Protein AF-A0A8T5LB58-F1 (afdb_monomer_lite)

Sequence (209 aa):
MKTIWKVLLPLFGGLILIGMALFIVIVFDQSWRWLWGVLILLFVAGVVVGIIKLILLKFNKRPPEQIKLDISSAKARAIYEQKMDTDNPDNFKIKNSILLRVGEKGKEKTPILHLEGKGTELNQDRDIIINLNNPKKEMTILIDASKDEVEKAIRVIAEHPPEEEQTETTIGMDMMGRPTTTTKIRRPSTSLERKMEEEKAKAEEVGGI

Foldseek 3Di:
DVVVCVVVVVVVVVVVQLVVLVVCCVPVVDPCVVVVVSVVVVVVVVVVVVVVVVVVVVPPPPDPPPPPDPCVVLVVVVQVCCCVPPVHHFRWDFPDKDWDFFAEPPDGTFIKIWTWTAGPPVRWTKIWIAGSVCRPPDIDIDTNDDPVVVLVSNQVSIPHRHDDFDWDWDWDADPVRHIDIDTDRDPDDPPVVVVVVVVVVVVCVVVVD

Radius of gyration: 31.9 Å; chains: 1; bounding box: 85×62×82 Å

pLDDT: mean 71.9, std 11.96, range [40.31, 89.44]

Structure (mmCIF, N/CA/C/O backbone):
data_AF-A0A8T5LB58-F1
#
_entry.id   AF-A0A8T5LB58-F1
#
loop_
_atom_site.group_PDB
_atom_site.id
_atom_site.type_symbol
_atom_site.label_atom_id
_atom_site.label_alt_id
_atom_site.label_comp_id
_atom_site.label_asym_id
_atom_site.label_entity_id
_atom_site.label_seq_id
_atom_site.pdbx_PDB_ins_code
_atom_site.Cartn_x
_atom_site.Cartn_y
_atom_site.Cartn_z
_atom_site.occupancy
_atom_site.B_iso_or_equiv
_atom_site.auth_seq_id
_atom_site.auth_comp_id
_atom_site.auth_asym_id
_atom_site.auth_atom_id
_atom_site.pdbx_PDB_model_num
ATOM 1 N N . MET A 1 1 ? 5.759 0.544 -32.257 1.00 49.00 1 MET A N 1
ATOM 2 C CA . MET A 1 1 ? 7.072 0.158 -32.837 1.00 49.00 1 MET A CA 1
ATOM 3 C C . MET A 1 1 ? 7.882 -0.830 -31.990 1.00 49.00 1 MET A C 1
ATOM 5 O O . MET A 1 1 ? 8.367 -1.793 -32.564 1.00 49.00 1 MET A O 1
ATOM 9 N N . LYS A 1 2 ? 8.020 -0.680 -30.658 1.00 54.62 2 LYS A N 1
ATOM 10 C CA . LYS A 1 2 ? 8.858 -1.583 -29.822 1.00 54.62 2 LYS A CA 1
ATOM 11 C C . LYS A 1 2 ? 8.454 -3.072 -29.841 1.00 54.62 2 LYS A C 1
ATOM 13 O O . LYS A 1 2 ? 9.298 -3.930 -29.617 1.00 54.62 2 LYS A O 1
ATOM 18 N N . THR A 1 3 ? 7.188 -3.392 -30.099 1.00 59.47 3 THR A N 1
ATOM 19 C CA . THR A 1 3 ? 6.674 -4.776 -30.088 1.00 59.47 3 THR A CA 1
ATOM 20 C C . THR A 1 3 ? 7.058 -5.568 -31.339 1.00 59.47 3 THR A C 1
ATOM 22 O O . THR A 1 3 ? 7.316 -6.760 -31.247 1.00 59.47 3 THR A O 1
ATOM 25 N N . ILE A 1 4 ? 7.154 -4.893 -32.488 1.00 65.69 4 ILE A N 1
ATOM 26 C CA . ILE A 1 4 ? 7.454 -5.500 -33.795 1.00 65.69 4 ILE A CA 1
ATOM 27 C C . ILE A 1 4 ? 8.904 -6.009 -33.817 1.00 65.69 4 ILE A C 1
ATOM 29 O O . ILE A 1 4 ? 9.160 -7.162 -34.153 1.00 65.69 4 ILE A O 1
ATOM 33 N N . TRP A 1 5 ? 9.842 -5.203 -33.312 1.00 64.75 5 TRP A N 1
ATOM 34 C CA . TRP A 1 5 ? 11.254 -5.580 -33.188 1.00 64.75 5 TRP A CA 1
ATOM 35 C C . TRP A 1 5 ? 11.490 -6.784 -32.268 1.00 64.75 5 TRP A C 1
ATOM 37 O O . TRP A 1 5 ? 12.379 -7.583 -32.536 1.00 64.75 5 TRP A O 1
ATOM 47 N N . LYS A 1 6 ? 10.665 -6.975 -31.227 1.00 66.06 6 LYS A N 1
ATOM 48 C CA . LYS A 1 6 ? 10.774 -8.135 -30.321 1.00 66.06 6 LYS A CA 1
ATOM 49 C C . LYS A 1 6 ? 10.421 -9.467 -30.986 1.00 66.06 6 LYS A C 1
ATOM 51 O O . LYS A 1 6 ? 10.850 -10.503 -30.493 1.00 66.06 6 LYS A O 1
ATOM 56 N N . VAL A 1 7 ? 9.633 -9.440 -32.061 1.00 65.50 7 VAL A N 1
ATOM 57 C CA . VAL A 1 7 ? 9.234 -10.639 -32.814 1.00 65.50 7 VAL A CA 1
ATOM 58 C C . VAL A 1 7 ? 10.160 -10.860 -34.012 1.00 65.50 7 VAL A C 1
ATOM 60 O O . VAL A 1 7 ? 10.538 -11.993 -34.290 1.00 65.50 7 VAL A O 1
ATOM 63 N N . LEU A 1 8 ? 10.598 -9.785 -34.671 1.00 68.12 8 LEU A N 1
ATOM 64 C CA . LEU A 1 8 ? 11.512 -9.860 -35.814 1.00 68.12 8 LEU A CA 1
ATOM 65 C C . LEU A 1 8 ? 12.932 -10.301 -35.438 1.00 68.12 8 LEU A C 1
ATOM 67 O O . LEU A 1 8 ? 13.512 -11.099 -36.166 1.00 68.12 8 LEU A O 1
ATOM 71 N N . LEU A 1 9 ? 13.483 -9.848 -34.305 1.00 73.62 9 LEU A N 1
ATOM 72 C CA . LEU A 1 9 ? 14.842 -10.227 -33.888 1.00 73.62 9 LEU A CA 1
ATOM 73 C C . LEU A 1 9 ? 15.046 -11.751 -33.736 1.00 73.62 9 LEU A C 1
ATOM 75 O O . LEU A 1 9 ? 16.004 -12.272 -34.308 1.00 73.62 9 LEU A O 1
ATOM 79 N N . PRO A 1 10 ? 14.179 -12.495 -33.014 1.00 73.94 10 PRO A N 1
ATOM 80 C CA . PRO A 1 10 ? 14.339 -13.943 -32.886 1.00 73.94 10 PRO A CA 1
ATOM 81 C C . PRO A 1 10 ? 14.055 -14.690 -34.196 1.00 73.94 10 PRO A C 1
ATOM 83 O O . PRO A 1 10 ? 14.689 -15.710 -34.449 1.00 73.94 10 PRO A O 1
ATOM 86 N N . LEU A 1 11 ? 13.158 -14.177 -35.050 1.00 71.06 11 LEU A N 1
ATOM 87 C CA . LEU A 1 11 ? 12.896 -14.754 -36.375 1.00 71.06 11 LEU A CA 1
ATOM 88 C C . LEU A 1 11 ? 14.122 -14.655 -37.291 1.00 71.06 11 LEU A C 1
ATOM 90 O O . LEU A 1 11 ? 14.520 -15.655 -37.883 1.00 71.06 11 LEU A O 1
ATOM 94 N N . PHE A 1 12 ? 14.756 -13.481 -37.360 1.00 76.19 12 PHE A N 1
ATOM 95 C CA . PHE A 1 12 ? 15.991 -13.297 -38.126 1.00 76.19 12 PHE A CA 1
ATOM 96 C C . PHE A 1 12 ? 17.150 -14.121 -37.554 1.00 76.19 12 PHE A C 1
ATOM 98 O O . PHE A 1 12 ? 17.876 -14.753 -38.317 1.00 76.19 12 PHE A O 1
ATOM 105 N N . GLY A 1 13 ? 17.289 -14.183 -36.224 1.00 77.19 13 GLY A N 1
ATOM 106 C CA . GLY A 1 13 ? 18.301 -15.023 -35.574 1.00 77.19 13 GLY A CA 1
ATOM 107 C C . GLY A 1 13 ? 18.142 -16.514 -35.897 1.00 77.19 13 GLY A C 1
ATOM 108 O O . GLY A 1 13 ? 19.126 -17.186 -36.202 1.00 77.19 13 GLY A O 1
ATOM 109 N N . GLY A 1 14 ? 16.905 -17.022 -35.902 1.00 75.38 14 GLY A N 1
ATOM 110 C CA . GLY A 1 14 ? 16.609 -18.406 -36.286 1.00 75.38 14 GLY A CA 1
ATOM 111 C C . GLY A 1 14 ? 16.936 -18.702 -37.752 1.00 75.38 14 GLY A C 1
ATOM 112 O O . GLY A 1 14 ? 17.539 -19.730 -38.052 1.00 75.38 14 GLY A O 1
ATOM 113 N N . LEU A 1 15 ? 16.608 -17.779 -38.660 1.00 77.25 15 LEU A N 1
ATOM 114 C CA . LEU A 1 15 ? 16.904 -17.897 -40.093 1.00 77.25 15 LEU A CA 1
ATOM 115 C C . LEU A 1 15 ? 18.411 -17.949 -40.381 1.00 77.25 15 LEU A C 1
ATOM 117 O O . LEU A 1 15 ? 18.852 -18.767 -41.186 1.00 77.25 15 LEU A O 1
ATOM 121 N N . ILE A 1 16 ? 19.206 -17.128 -39.687 1.00 82.06 16 ILE A N 1
ATOM 122 C CA . ILE A 1 16 ? 20.672 -17.120 -39.818 1.00 82.06 16 ILE A CA 1
ATOM 123 C C . ILE A 1 16 ? 21.268 -18.454 -39.350 1.00 82.06 16 ILE A C 1
ATOM 125 O O . ILE A 1 16 ? 22.127 -19.012 -40.031 1.00 82.06 16 ILE A O 1
ATOM 129 N N . LEU A 1 17 ? 20.788 -19.001 -38.229 1.00 77.31 17 LEU A N 1
ATOM 130 C CA . LEU A 1 17 ? 21.254 -20.294 -37.714 1.00 77.31 17 LEU A CA 1
ATOM 131 C C . LEU A 1 17 ? 20.933 -21.452 -38.666 1.00 77.31 17 LEU A C 1
ATOM 133 O O . LEU A 1 17 ? 21.785 -22.311 -38.890 1.00 77.31 17 LEU A O 1
ATOM 137 N N . ILE A 1 18 ? 19.737 -21.456 -39.263 1.00 77.75 18 ILE A N 1
ATOM 138 C CA . ILE A 1 18 ? 19.345 -22.456 -40.267 1.00 77.75 18 ILE A CA 1
ATOM 139 C C . ILE A 1 18 ? 20.231 -22.336 -41.515 1.00 77.75 18 ILE A C 1
ATOM 141 O O . ILE A 1 18 ? 20.731 -23.346 -42.010 1.00 77.75 18 ILE A O 1
ATOM 145 N N . GLY A 1 19 ? 20.479 -21.112 -41.991 1.00 79.06 19 GLY A N 1
ATOM 146 C CA . GLY A 1 19 ? 21.370 -20.862 -43.126 1.00 79.06 19 GLY A CA 1
ATOM 147 C C . GLY A 1 19 ? 22.803 -21.338 -42.871 1.00 79.06 19 GLY A C 1
ATOM 148 O O . GLY A 1 19 ? 23.404 -21.975 -43.732 1.00 79.06 19 GLY A O 1
ATOM 149 N N . MET A 1 20 ? 23.328 -21.107 -41.665 1.00 79.00 20 MET A N 1
ATOM 150 C CA . MET A 1 20 ? 24.669 -21.548 -41.276 1.00 79.00 20 MET A CA 1
ATOM 151 C C . MET A 1 20 ? 24.770 -23.079 -41.184 1.00 79.00 20 MET A C 1
ATOM 153 O O . MET A 1 20 ? 25.753 -23.658 -41.642 1.00 79.00 20 MET A O 1
ATOM 157 N N . ALA A 1 21 ? 23.738 -23.751 -40.663 1.00 71.06 21 ALA A N 1
ATOM 158 C CA . ALA A 1 21 ? 23.680 -25.213 -40.619 1.00 71.06 21 ALA A CA 1
ATOM 159 C C . ALA A 1 21 ? 23.631 -25.837 -42.026 1.00 71.06 21 ALA A C 1
ATOM 161 O O . ALA A 1 21 ? 24.338 -26.808 -42.290 1.00 71.06 21 ALA A O 1
ATOM 162 N N . LEU A 1 22 ? 22.850 -25.253 -42.943 1.00 75.12 22 LEU A N 1
ATOM 163 C CA . LEU A 1 22 ? 22.790 -25.686 -44.344 1.00 75.12 22 LEU A CA 1
ATOM 164 C C . LEU A 1 22 ? 24.128 -25.479 -45.065 1.00 75.12 22 LEU A C 1
ATOM 166 O O . LEU A 1 22 ? 24.570 -26.363 -45.794 1.00 75.12 22 LEU A O 1
ATOM 170 N N . PHE A 1 23 ? 24.802 -24.352 -44.825 1.00 78.25 23 PHE A N 1
ATOM 171 C CA . PHE A 1 23 ? 26.121 -24.074 -45.396 1.00 78.25 23 PHE A CA 1
ATOM 172 C C . PHE A 1 23 ? 27.171 -25.105 -44.961 1.00 78.25 23 PHE A C 1
ATOM 174 O O . PHE A 1 23 ? 27.909 -25.617 -45.797 1.00 78.25 23 PHE A O 1
ATOM 181 N N . ILE A 1 24 ? 27.201 -25.471 -43.674 1.00 74.06 24 ILE A N 1
ATOM 182 C CA . ILE A 1 24 ? 28.130 -26.488 -43.152 1.00 74.06 24 ILE A CA 1
ATOM 183 C C . ILE A 1 24 ? 27.879 -27.854 -43.808 1.00 74.06 24 ILE A C 1
ATOM 185 O O . ILE A 1 24 ? 28.828 -28.552 -44.151 1.00 74.06 24 ILE A O 1
ATOM 189 N N . VAL A 1 25 ? 26.616 -28.225 -44.027 1.00 71.31 25 VAL A N 1
ATOM 190 C CA . VAL A 1 25 ? 26.254 -29.503 -44.662 1.00 71.31 25 VAL A CA 1
ATOM 191 C C . VAL A 1 25 ? 26.698 -29.544 -46.127 1.00 71.31 25 VAL A C 1
ATOM 193 O O . VAL A 1 25 ? 27.213 -30.566 -46.567 1.00 71.31 25 VAL A O 1
ATOM 196 N N . ILE A 1 26 ? 26.561 -28.432 -46.857 1.00 75.50 26 ILE A N 1
ATOM 197 C CA . ILE A 1 26 ? 26.972 -28.327 -48.267 1.00 75.50 26 ILE A CA 1
ATOM 198 C C . ILE A 1 26 ? 28.502 -28.317 -48.412 1.00 75.50 26 ILE A C 1
ATOM 200 O O . ILE A 1 26 ? 29.031 -28.950 -49.319 1.00 75.50 26 ILE A O 1
ATOM 204 N N . VAL A 1 27 ? 29.220 -27.599 -47.542 1.00 76.81 27 VAL A N 1
ATOM 205 C CA . VAL A 1 27 ? 30.676 -27.396 -47.673 1.00 76.81 27 VAL A CA 1
ATOM 206 C C . VAL A 1 27 ? 31.491 -28.585 -47.165 1.00 76.81 27 VAL A C 1
ATOM 208 O O . VAL A 1 27 ? 32.542 -28.880 -47.726 1.00 76.81 27 VAL A O 1
ATOM 211 N N . PHE A 1 28 ? 31.033 -29.267 -46.113 1.00 73.81 28 PHE A N 1
ATOM 212 C CA . PHE A 1 28 ? 31.801 -30.337 -45.464 1.00 73.81 28 PHE A CA 1
ATOM 213 C C . PHE A 1 28 ? 31.346 -31.754 -45.846 1.00 73.81 28 PHE A C 1
ATOM 215 O O . PHE A 1 28 ? 31.801 -32.704 -45.212 1.00 73.81 28 PHE A O 1
ATOM 222 N N . ASP A 1 29 ? 30.447 -31.890 -46.833 1.00 68.00 29 ASP A N 1
ATOM 223 C CA . ASP A 1 29 ? 29.850 -33.161 -47.295 1.00 68.00 29 ASP A CA 1
ATOM 224 C C . ASP A 1 29 ? 29.418 -34.072 -46.127 1.00 68.00 29 ASP A C 1
ATOM 226 O O . ASP A 1 29 ? 29.590 -35.293 -46.101 1.00 68.00 29 ASP A O 1
ATOM 230 N N . GLN A 1 30 ? 28.921 -33.431 -45.068 1.00 66.19 30 GLN A N 1
ATOM 231 C CA . GLN A 1 30 ? 28.557 -34.102 -43.833 1.00 66.19 30 GLN A CA 1
ATOM 232 C C . GLN A 1 30 ? 27.205 -34.781 -44.009 1.00 66.19 30 GLN A C 1
ATOM 234 O O . GLN A 1 30 ? 26.250 -34.215 -44.543 1.00 66.19 30 GLN A O 1
ATOM 239 N N . SER A 1 31 ? 27.102 -36.006 -43.499 1.00 71.00 31 SER A N 1
ATOM 240 C CA . SER A 1 31 ? 25.874 -36.786 -43.611 1.00 71.00 31 SER A CA 1
ATOM 241 C C . SER A 1 31 ? 24.705 -36.057 -42.934 1.00 71.00 31 SER A C 1
ATOM 243 O O . SER A 1 31 ? 24.810 -35.581 -41.803 1.00 71.00 31 SER A O 1
ATOM 245 N N . TRP A 1 32 ? 23.555 -36.022 -43.620 1.00 69.00 32 TRP A N 1
ATOM 246 C CA . TRP A 1 32 ? 22.300 -35.340 -43.236 1.00 69.00 32 TRP A CA 1
ATOM 247 C C . TRP A 1 32 ? 21.834 -35.597 -41.783 1.00 69.00 32 TRP A C 1
ATOM 249 O O . TRP A 1 32 ? 21.049 -34.843 -41.211 1.00 69.00 32 TRP A O 1
ATOM 259 N N . ARG A 1 33 ? 22.361 -36.645 -41.140 1.00 72.75 33 ARG A N 1
ATOM 260 C CA . ARG A 1 33 ? 22.178 -36.977 -39.720 1.00 72.75 33 ARG A CA 1
ATOM 261 C C . ARG A 1 33 ? 22.631 -35.864 -38.763 1.00 72.75 33 ARG A C 1
ATOM 263 O O . ARG A 1 33 ? 21.979 -35.664 -37.742 1.00 72.75 33 ARG A O 1
ATOM 270 N N . TRP A 1 34 ? 23.680 -35.109 -39.092 1.00 71.06 34 TRP A N 1
ATOM 271 C CA . TRP A 1 34 ? 24.137 -33.983 -38.261 1.00 71.06 34 TRP A CA 1
ATOM 272 C C . TRP A 1 34 ? 23.161 -32.805 -38.278 1.00 71.06 34 TRP A C 1
ATOM 274 O O . TRP A 1 34 ? 22.960 -32.150 -37.256 1.00 71.06 34 TRP A O 1
ATOM 284 N N . LEU A 1 35 ? 22.487 -32.590 -39.411 1.00 71.19 35 LEU A N 1
ATOM 285 C CA . LEU A 1 35 ? 21.473 -31.551 -39.581 1.00 71.19 35 LEU A CA 1
ATOM 286 C C . LEU A 1 35 ? 20.282 -31.802 -38.641 1.00 71.19 35 LEU A C 1
ATOM 288 O O . LEU A 1 35 ? 19.839 -30.896 -37.935 1.00 71.19 35 LEU A O 1
ATOM 292 N N . TRP A 1 36 ? 19.842 -33.060 -38.535 1.00 74.56 36 TRP A N 1
ATOM 293 C CA . TRP A 1 36 ? 18.832 -33.467 -37.555 1.00 74.56 36 TRP A CA 1
ATOM 294 C C . TRP A 1 36 ? 19.283 -33.245 -36.109 1.00 74.56 36 TRP A C 1
ATOM 296 O O . TRP A 1 36 ? 18.490 -32.770 -35.300 1.00 74.56 36 TRP A O 1
ATOM 306 N N . GLY A 1 37 ? 20.550 -33.522 -35.783 1.00 77.38 37 GLY A N 1
ATOM 307 C CA . GLY A 1 37 ? 21.104 -33.259 -34.450 1.00 77.38 37 GLY A CA 1
ATOM 308 C C . GLY A 1 37 ? 21.026 -31.781 -34.052 1.00 77.38 37 GLY A C 1
ATOM 309 O O . GLY A 1 37 ? 20.571 -31.457 -32.954 1.00 77.38 37 GLY A O 1
ATOM 310 N N . VAL A 1 38 ? 21.388 -30.874 -34.967 1.00 76.75 38 VAL A N 1
ATOM 311 C CA . VAL A 1 38 ? 21.303 -29.419 -34.745 1.00 76.75 38 VAL A CA 1
ATOM 312 C C . VAL A 1 38 ? 19.849 -28.959 -34.598 1.00 76.75 38 VAL A C 1
ATOM 314 O O . VAL A 1 38 ? 19.541 -28.1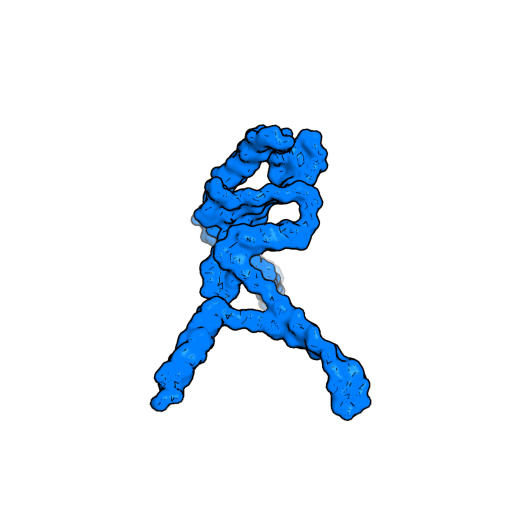76 -33.700 1.00 76.75 38 VAL A O 1
ATOM 317 N N . LEU A 1 39 ? 18.935 -29.475 -35.426 1.00 77.06 39 LEU A N 1
ATOM 318 C CA . LEU A 1 39 ? 17.509 -29.142 -35.344 1.00 77.06 39 LEU A CA 1
ATOM 319 C C . LEU A 1 39 ? 16.878 -29.593 -34.021 1.00 77.06 39 LEU A C 1
ATOM 321 O O . LEU A 1 39 ? 16.125 -28.831 -33.414 1.00 77.06 39 LEU A O 1
ATOM 325 N N . ILE A 1 40 ? 17.212 -30.796 -33.546 1.00 79.44 40 ILE A N 1
ATOM 326 C CA . ILE A 1 40 ? 16.734 -31.312 -32.256 1.00 79.44 40 ILE A CA 1
ATOM 327 C C . ILE A 1 40 ? 17.246 -30.432 -31.113 1.00 79.44 40 ILE A C 1
ATOM 329 O O . ILE A 1 40 ? 16.472 -30.058 -30.233 1.00 79.44 40 ILE A O 1
ATOM 333 N N . LEU A 1 41 ? 18.524 -30.046 -31.139 1.00 78.75 41 LEU A N 1
ATOM 334 C CA . LEU A 1 41 ? 19.119 -29.207 -30.099 1.00 78.75 41 LEU A CA 1
ATOM 335 C C . LEU A 1 41 ? 18.462 -27.817 -30.047 1.00 78.75 41 LEU A C 1
ATOM 337 O O . LEU A 1 41 ? 18.119 -27.336 -28.965 1.00 78.75 41 LEU A O 1
ATOM 341 N N . LEU A 1 42 ? 18.203 -27.204 -31.208 1.00 81.62 42 LEU A N 1
ATOM 342 C CA . LEU A 1 42 ? 17.477 -25.932 -31.302 1.00 81.62 42 LEU A CA 1
ATOM 343 C C . LEU A 1 42 ? 16.031 -26.050 -30.805 1.00 81.62 42 LEU A C 1
ATOM 345 O O . LEU A 1 42 ? 15.550 -25.161 -30.099 1.00 81.62 42 LEU A O 1
ATOM 349 N N . PHE A 1 43 ? 15.349 -27.149 -31.131 1.00 78.81 43 PHE A N 1
ATOM 350 C CA . PHE A 1 43 ? 13.990 -27.403 -30.662 1.00 78.81 43 PHE A CA 1
ATOM 351 C C . PHE A 1 43 ? 13.938 -27.527 -29.135 1.00 78.81 43 PHE A C 1
ATOM 353 O O . PHE A 1 43 ? 13.139 -26.848 -28.488 1.00 78.81 43 PHE A O 1
ATOM 360 N N . VAL A 1 44 ? 14.837 -28.320 -28.543 1.00 79.25 44 VAL A N 1
ATOM 361 C CA . VAL A 1 44 ? 14.936 -28.484 -27.084 1.00 79.25 44 VAL A CA 1
ATOM 362 C C . VAL A 1 44 ? 15.237 -27.146 -26.403 1.00 79.25 44 VAL A C 1
ATOM 364 O O . VAL A 1 44 ? 14.560 -26.788 -25.439 1.00 79.25 44 VAL A O 1
ATOM 367 N N . ALA A 1 45 ? 16.179 -26.358 -26.931 1.00 80.31 45 ALA A N 1
ATOM 368 C CA . ALA A 1 45 ? 16.490 -25.032 -26.396 1.00 80.31 45 ALA A CA 1
ATOM 369 C C . ALA A 1 45 ? 15.274 -24.084 -26.442 1.00 80.31 45 ALA A C 1
ATOM 371 O O . ALA A 1 45 ? 14.991 -23.385 -25.466 1.00 80.31 45 ALA A O 1
ATOM 372 N N . GLY A 1 46 ? 14.510 -24.097 -27.539 1.00 83.75 46 GLY A N 1
ATOM 373 C CA . GLY A 1 46 ? 13.284 -23.307 -27.679 1.00 83.75 46 GLY A CA 1
ATOM 374 C C . GLY A 1 46 ? 12.201 -23.699 -26.670 1.00 83.75 46 GLY A C 1
ATOM 375 O O . GLY A 1 46 ? 11.589 -22.826 -26.048 1.00 83.75 46 GLY A O 1
ATOM 376 N N . VAL A 1 47 ? 12.005 -25.003 -26.451 1.00 82.69 47 VAL A N 1
ATOM 377 C CA . VAL A 1 47 ? 11.051 -25.527 -25.460 1.00 82.69 47 VAL A CA 1
ATOM 378 C C . VAL A 1 47 ? 11.437 -25.092 -24.045 1.00 82.69 47 VAL A C 1
ATOM 380 O O . VAL A 1 47 ? 10.584 -24.592 -23.311 1.00 82.69 47 VAL A O 1
ATOM 383 N N . VAL A 1 48 ? 12.718 -25.193 -23.673 1.00 84.50 48 VAL A N 1
ATOM 384 C CA . VAL A 1 48 ? 13.212 -24.774 -22.348 1.00 84.50 48 VAL A CA 1
ATOM 385 C C . VAL A 1 48 ? 12.950 -23.285 -22.102 1.00 84.50 48 VAL A C 1
ATOM 387 O O . VAL A 1 48 ? 12.405 -22.917 -21.060 1.00 84.50 48 VAL A O 1
ATOM 390 N N . VAL A 1 49 ? 13.254 -22.419 -23.073 1.00 85.00 49 VAL A N 1
ATOM 391 C CA . VAL A 1 49 ? 12.981 -20.974 -22.961 1.00 85.00 49 VAL A CA 1
ATOM 392 C C . VAL A 1 49 ? 11.476 -20.694 -22.856 1.00 85.00 49 VAL A C 1
ATOM 394 O O . VAL A 1 49 ? 11.057 -19.845 -22.063 1.00 85.00 49 VAL A O 1
ATOM 397 N N . GLY A 1 50 ? 10.649 -21.422 -23.611 1.00 82.44 50 GLY A N 1
ATOM 398 C CA . GLY A 1 50 ? 9.190 -21.333 -23.534 1.00 82.44 50 GLY A CA 1
ATOM 399 C C . GLY A 1 50 ? 8.654 -21.671 -22.142 1.00 82.44 50 GLY A C 1
ATOM 400 O O . GLY A 1 50 ? 7.845 -20.917 -21.596 1.00 82.44 50 GLY A O 1
ATOM 401 N N . ILE A 1 51 ? 9.161 -22.749 -21.536 1.00 82.06 51 ILE A N 1
ATOM 402 C CA . ILE A 1 51 ? 8.802 -23.181 -20.179 1.00 82.06 51 ILE A CA 1
ATOM 403 C C . ILE A 1 51 ? 9.225 -22.132 -19.145 1.00 82.06 51 ILE A C 1
ATOM 405 O O . ILE A 1 51 ? 8.405 -21.731 -18.320 1.00 82.06 51 ILE A O 1
ATOM 409 N N . ILE A 1 52 ? 10.458 -21.619 -19.219 1.00 81.81 52 ILE A N 1
ATOM 410 C CA . ILE A 1 52 ? 10.948 -20.563 -18.315 1.00 81.81 52 ILE A CA 1
ATOM 411 C C . ILE A 1 52 ? 10.050 -19.324 -18.399 1.00 81.81 52 ILE A C 1
ATOM 413 O O . ILE A 1 52 ? 9.657 -18.763 -17.377 1.00 81.81 52 ILE A O 1
ATOM 417 N N . LYS A 1 53 ? 9.660 -18.912 -19.610 1.00 81.06 53 LYS A N 1
ATOM 418 C CA . LYS A 1 53 ? 8.763 -17.769 -19.813 1.00 81.06 53 LYS A CA 1
ATOM 419 C C . LYS A 1 53 ? 7.363 -18.022 -19.245 1.00 81.06 53 LYS A C 1
ATOM 421 O O . LYS A 1 53 ? 6.774 -17.106 -18.678 1.00 81.06 53 LYS A O 1
ATOM 426 N N . LEU A 1 54 ? 6.838 -19.240 -19.374 1.00 78.94 54 LEU A N 1
ATOM 427 C CA . LEU A 1 54 ? 5.553 -19.651 -18.795 1.00 78.94 54 LEU A CA 1
ATOM 428 C C . LEU A 1 54 ? 5.579 -19.609 -17.264 1.00 78.94 54 LEU A C 1
ATOM 430 O O . LEU A 1 54 ? 4.653 -19.082 -16.648 1.00 78.94 54 LEU A O 1
ATOM 434 N N . ILE A 1 55 ? 6.661 -20.102 -16.658 1.00 78.75 55 ILE A N 1
ATOM 435 C CA . ILE A 1 55 ? 6.889 -20.032 -15.211 1.00 78.75 55 ILE A CA 1
ATOM 436 C C . ILE A 1 55 ? 6.959 -18.566 -14.775 1.00 78.75 55 ILE A C 1
ATOM 438 O O . ILE A 1 55 ? 6.211 -18.157 -13.889 1.00 78.75 55 ILE A O 1
ATOM 442 N N . LEU A 1 56 ? 7.767 -17.744 -15.448 1.00 74.50 56 LEU A N 1
ATOM 443 C CA . LEU A 1 56 ? 7.859 -16.312 -15.158 1.00 74.50 56 LEU A CA 1
ATOM 444 C C . LEU A 1 56 ? 6.504 -15.609 -15.294 1.00 74.50 56 LEU A C 1
ATOM 446 O O . LEU A 1 56 ? 6.163 -14.807 -14.438 1.00 74.50 56 LEU A O 1
ATOM 450 N N . LEU A 1 57 ? 5.692 -15.930 -16.304 1.00 70.88 57 LEU A N 1
ATOM 451 C CA . LEU A 1 57 ? 4.343 -15.369 -16.453 1.00 70.88 57 LEU A CA 1
ATOM 452 C C . LEU A 1 57 ? 3.393 -15.796 -15.326 1.00 70.88 57 LEU A C 1
ATOM 454 O O . LEU A 1 57 ? 2.582 -14.984 -14.888 1.00 70.88 57 LEU A O 1
ATOM 458 N N . LYS A 1 58 ? 3.499 -17.038 -14.839 1.00 68.44 58 LYS A N 1
ATOM 459 C CA . LYS A 1 58 ? 2.680 -17.546 -13.728 1.00 68.44 58 LYS A CA 1
ATOM 460 C C . LYS A 1 58 ? 3.052 -16.897 -12.389 1.00 68.44 58 LYS A C 1
ATOM 462 O O . LYS A 1 58 ? 2.175 -16.687 -11.554 1.00 68.44 58 LYS A O 1
ATOM 467 N N . PHE A 1 59 ? 4.328 -16.561 -12.190 1.00 62.16 59 PHE A N 1
ATOM 468 C CA . PHE A 1 59 ? 4.817 -15.896 -10.976 1.00 62.16 59 PHE A CA 1
ATOM 469 C C . PHE A 1 59 ? 4.776 -14.367 -11.041 1.00 62.16 59 PHE A C 1
ATOM 471 O O . PHE A 1 59 ? 4.734 -13.718 -9.997 1.00 62.16 59 PHE A O 1
ATOM 478 N N . ASN A 1 60 ? 4.708 -13.780 -12.235 1.00 52.22 60 ASN A N 1
ATOM 479 C CA . ASN A 1 60 ? 4.515 -12.348 -12.416 1.00 52.22 60 ASN A CA 1
ATOM 480 C C . ASN A 1 60 ? 3.029 -12.009 -12.225 1.00 52.22 60 ASN A C 1
ATOM 482 O O . ASN A 1 60 ? 2.308 -11.682 -13.171 1.00 52.22 60 ASN A O 1
ATOM 486 N N . LYS A 1 61 ? 2.553 -12.129 -10.977 1.00 48.72 61 LYS A N 1
ATOM 487 C CA . LYS A 1 61 ? 1.300 -11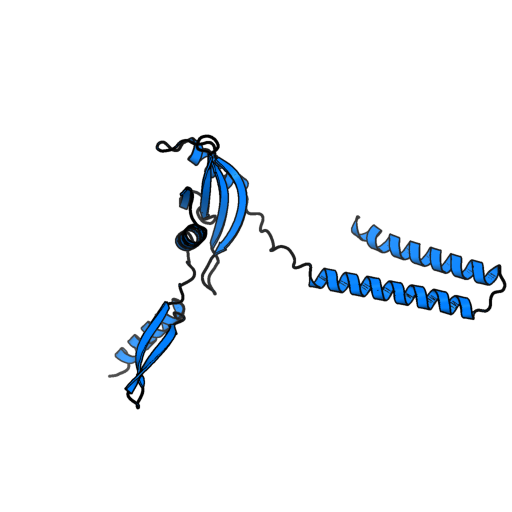.510 -10.539 1.00 48.72 61 LYS A CA 1
ATOM 488 C C . LYS A 1 61 ? 1.387 -10.052 -10.971 1.00 48.72 61 LYS A C 1
ATOM 490 O O . LYS A 1 61 ? 2.263 -9.332 -10.497 1.00 48.72 61 LYS A O 1
ATOM 495 N N . ARG A 1 62 ? 0.542 -9.642 -11.924 1.00 49.53 62 ARG A N 1
ATOM 496 C CA . ARG A 1 62 ? 0.469 -8.240 -12.347 1.00 49.53 62 ARG A CA 1
ATOM 497 C C . ARG A 1 62 ? 0.381 -7.400 -11.067 1.00 49.53 62 ARG A C 1
ATOM 499 O O . ARG A 1 62 ? -0.464 -7.735 -10.230 1.00 49.53 62 ARG A O 1
ATOM 506 N N . PRO A 1 63 ? 1.247 -6.387 -10.869 1.00 49.44 63 PRO A N 1
ATOM 507 C CA . PRO A 1 63 ? 1.069 -5.484 -9.744 1.00 49.44 63 PRO A CA 1
ATOM 508 C C . PRO A 1 63 ? -0.375 -4.971 -9.805 1.00 49.44 63 PRO A C 1
ATOM 510 O O . PRO A 1 63 ? -0.872 -4.746 -10.917 1.00 49.44 63 PRO A O 1
ATOM 513 N N . PRO A 1 64 ? -1.074 -4.886 -8.658 1.00 43.97 64 PRO A N 1
ATOM 514 C CA . PRO A 1 64 ? -2.471 -4.485 -8.632 1.00 43.97 64 PRO A CA 1
ATOM 515 C C . PRO A 1 64 ? -2.613 -3.206 -9.443 1.00 43.97 64 PRO A C 1
ATOM 517 O O . PRO A 1 64 ? -1.798 -2.292 -9.317 1.00 43.97 64 PRO A O 1
ATOM 520 N N . GLU A 1 65 ? -3.597 -3.210 -10.335 1.00 40.31 65 GLU A N 1
ATOM 521 C CA . GLU A 1 65 ? -3.886 -2.140 -11.275 1.00 40.31 65 GLU A CA 1
ATOM 522 C C . GLU A 1 65 ? -3.952 -0.817 -10.501 1.00 40.31 65 GLU A C 1
ATOM 524 O O . GLU A 1 65 ? -4.905 -0.542 -9.766 1.00 40.31 65 GLU A O 1
ATOM 529 N N . GLN A 1 66 ? -2.871 -0.037 -10.579 1.00 40.78 66 GLN A N 1
ATOM 530 C CA . GLN A 1 66 ? -2.800 1.269 -9.947 1.00 40.78 66 GLN A CA 1
ATOM 531 C C . GLN A 1 66 ? -3.726 2.171 -10.751 1.00 40.78 66 GLN A C 1
ATOM 533 O O . GLN A 1 66 ? -3.328 2.749 -11.763 1.00 40.78 66 GLN A O 1
ATOM 538 N N . ILE A 1 67 ? -4.988 2.265 -10.327 1.00 44.44 67 ILE A N 1
ATOM 539 C CA . ILE A 1 67 ? -5.837 3.390 -10.707 1.00 44.44 67 ILE A CA 1
ATOM 540 C C . ILE A 1 67 ? -5.017 4.628 -10.353 1.00 44.44 67 ILE A C 1
ATOM 542 O O . ILE A 1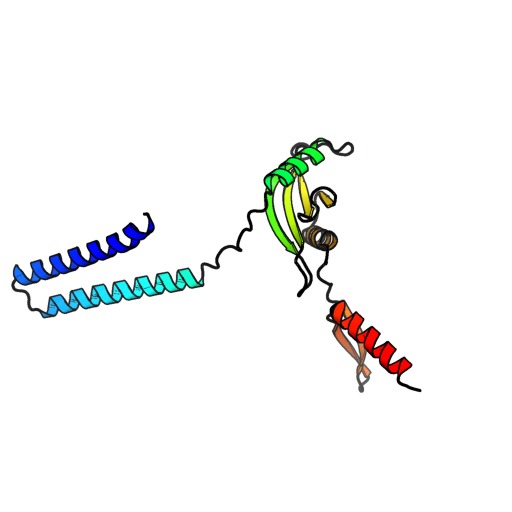 67 ? -4.630 4.799 -9.196 1.00 44.44 67 ILE A O 1
ATOM 546 N N . LYS A 1 68 ? -4.687 5.437 -11.363 1.00 44.88 68 LYS A N 1
ATOM 547 C CA . LYS A 1 68 ? -3.980 6.710 -11.204 1.00 44.88 68 LYS A CA 1
ATOM 548 C C . LYS A 1 68 ? -4.904 7.694 -10.487 1.00 44.88 68 LYS A C 1
ATOM 550 O O . LYS A 1 68 ? -5.458 8.594 -11.104 1.00 44.88 68 LYS A O 1
ATOM 555 N N . LEU A 1 69 ? -5.116 7.481 -9.195 1.00 54.88 69 LEU A N 1
ATOM 556 C CA . LEU A 1 69 ? -5.610 8.513 -8.303 1.00 54.88 69 LEU A CA 1
ATOM 557 C C . LEU A 1 69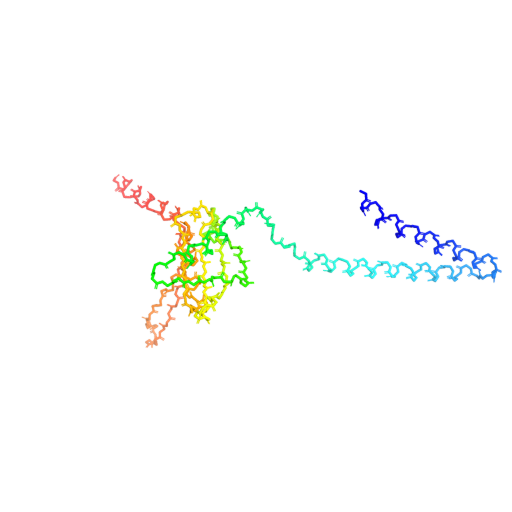 ? -4.488 9.544 -8.175 1.00 54.88 69 LEU A C 1
ATOM 559 O O . LEU A 1 69 ? -3.321 9.178 -8.005 1.00 54.88 69 LEU A O 1
ATOM 563 N N . ASP A 1 70 ? -4.819 10.824 -8.316 1.00 61.16 70 ASP A N 1
ATOM 564 C CA . ASP A 1 70 ? -3.847 11.905 -8.176 1.00 61.16 70 ASP A CA 1
ATOM 565 C C . ASP A 1 70 ? -3.491 12.110 -6.695 1.00 61.16 70 ASP A C 1
ATOM 567 O O . ASP A 1 70 ? -4.038 12.952 -5.985 1.00 61.16 70 ASP A O 1
ATOM 571 N N . ILE A 1 71 ? -2.567 11.277 -6.220 1.00 65.25 71 ILE A N 1
ATOM 572 C CA . ILE A 1 71 ? -2.090 11.244 -4.833 1.00 65.25 71 ILE A CA 1
ATOM 573 C C . ILE A 1 71 ? -1.180 12.452 -4.519 1.00 65.25 71 ILE A C 1
ATOM 575 O O . ILE A 1 71 ? -0.877 12.721 -3.355 1.00 65.25 71 ILE A O 1
ATOM 579 N N . SER A 1 72 ? -0.722 13.193 -5.536 1.00 71.06 72 SER A N 1
ATOM 580 C CA . SER A 1 72 ? 0.241 14.289 -5.363 1.00 71.06 72 SER A CA 1
ATOM 581 C C . SER A 1 72 ? -0.317 15.413 -4.482 1.00 71.06 72 SER A C 1
ATOM 583 O O . SER A 1 72 ? 0.367 15.885 -3.571 1.00 71.06 72 SER A O 1
ATOM 585 N N . SER A 1 73 ? -1.593 15.752 -4.680 1.00 73.81 73 SER A N 1
ATOM 586 C CA . SER A 1 73 ? -2.318 16.753 -3.897 1.00 73.81 73 SER A CA 1
ATOM 587 C C . SER A 1 73 ? -2.483 16.343 -2.427 1.00 73.81 73 SER A C 1
ATOM 589 O O . SER A 1 73 ? -2.230 17.146 -1.528 1.00 73.81 73 SER A O 1
ATOM 591 N N . ALA A 1 74 ? -2.825 15.075 -2.169 1.00 75.62 74 ALA A N 1
ATOM 592 C CA . ALA A 1 74 ? -2.987 14.534 -0.819 1.00 75.62 74 ALA A CA 1
ATOM 593 C C . ALA A 1 74 ? -1.656 14.500 -0.046 1.00 75.62 74 ALA A C 1
ATOM 595 O O . ALA A 1 74 ? -1.611 14.880 1.122 1.00 75.62 74 ALA A O 1
ATOM 596 N N . LYS A 1 75 ? -0.555 14.121 -0.711 1.00 76.50 75 LYS A N 1
ATOM 597 C CA . LYS A 1 75 ? 0.796 14.130 -0.121 1.00 76.50 75 LYS A CA 1
ATOM 598 C C . LYS A 1 75 ? 1.259 15.538 0.246 1.00 76.50 75 LYS A C 1
ATOM 600 O O . LYS A 1 75 ? 1.753 15.746 1.349 1.00 76.50 75 LYS A O 1
ATOM 605 N N . ALA A 1 76 ? 1.100 16.497 -0.668 1.00 74.81 76 ALA A N 1
ATOM 606 C CA . ALA A 1 76 ? 1.497 17.883 -0.426 1.00 74.81 76 ALA A CA 1
ATOM 607 C C . ALA A 1 76 ? 0.723 18.491 0.751 1.00 74.81 76 ALA A C 1
ATOM 609 O O . ALA A 1 76 ? 1.305 19.189 1.581 1.00 74.81 76 ALA A O 1
ATOM 610 N N . ARG A 1 77 ? -0.570 18.172 0.860 1.00 78.00 77 ARG A N 1
ATOM 611 C CA . ARG A 1 77 ? -1.394 18.613 1.981 1.00 78.00 77 ARG A CA 1
ATOM 612 C C . ARG A 1 77 ? -0.981 17.989 3.310 1.00 78.00 77 ARG A C 1
ATOM 614 O O . ARG A 1 77 ? -0.856 18.729 4.272 1.00 78.00 77 ARG A O 1
ATOM 621 N N . ALA A 1 78 ? -0.721 16.684 3.355 1.00 77.12 78 ALA A N 1
ATOM 622 C CA . ALA A 1 78 ? -0.263 16.024 4.579 1.00 77.12 78 ALA A CA 1
ATOM 623 C C . ALA A 1 78 ? 1.019 16.673 5.132 1.00 77.12 78 ALA A C 1
ATOM 625 O O . ALA A 1 78 ? 1.130 16.927 6.326 1.00 77.12 78 ALA A O 1
ATOM 626 N N . ILE A 1 79 ? 1.964 17.012 4.248 1.00 78.19 79 ILE A N 1
ATOM 627 C CA . ILE A 1 79 ? 3.192 17.732 4.620 1.00 78.19 79 ILE A CA 1
ATOM 628 C C . ILE A 1 79 ? 2.870 19.149 5.118 1.00 78.19 79 ILE A C 1
ATOM 630 O O . ILE A 1 79 ? 3.445 19.600 6.105 1.00 78.19 79 ILE A O 1
ATOM 634 N N . TYR A 1 80 ? 1.964 19.858 4.440 1.00 78.38 80 TYR A N 1
ATOM 635 C CA . TYR A 1 80 ? 1.571 21.215 4.819 1.00 78.38 80 TYR A CA 1
ATOM 636 C C . TYR A 1 80 ? 0.864 21.264 6.179 1.00 78.38 80 TYR A C 1
ATOM 638 O O . TYR A 1 80 ? 1.205 22.109 6.999 1.00 78.38 80 TYR A O 1
ATOM 646 N N . GLU A 1 81 ? -0.075 20.353 6.442 1.00 78.31 81 GLU A N 1
ATOM 647 C CA . GLU A 1 81 ? -0.806 20.292 7.714 1.00 78.31 81 GLU A CA 1
ATOM 648 C C . GLU A 1 81 ? 0.106 19.901 8.877 1.00 78.31 81 GLU A C 1
ATOM 650 O O . GLU A 1 81 ? -0.010 20.496 9.938 1.00 78.31 81 GLU A O 1
ATOM 655 N N . GLN A 1 82 ? 1.080 19.007 8.671 1.00 77.88 82 GLN A N 1
ATOM 656 C CA . GLN A 1 82 ? 2.099 18.710 9.689 1.00 77.88 82 GLN A CA 1
ATOM 657 C C . GLN A 1 82 ? 2.996 19.908 10.008 1.00 77.88 82 GLN A C 1
ATOM 659 O O . GLN A 1 82 ? 3.376 20.122 11.154 1.00 77.88 82 GLN A O 1
ATOM 664 N N . LYS A 1 83 ? 3.319 20.715 8.995 1.00 74.69 83 LYS A N 1
ATOM 665 C CA . LYS A 1 83 ? 4.135 21.916 9.177 1.00 74.69 83 LYS A CA 1
ATOM 666 C C . LYS A 1 83 ? 3.374 23.058 9.861 1.00 74.69 83 LYS A C 1
ATOM 668 O O . LYS A 1 83 ? 3.994 23.900 10.500 1.00 74.69 83 LYS A O 1
ATOM 673 N N . MET A 1 84 ? 2.059 23.115 9.668 1.00 74.81 84 MET A N 1
ATOM 674 C CA . MET A 1 84 ? 1.173 24.152 10.210 1.00 74.81 84 MET A CA 1
ATOM 675 C C . MET A 1 84 ? 0.472 23.726 11.507 1.00 74.81 84 MET A C 1
ATOM 677 O O . MET A 1 84 ? -0.343 24.487 12.028 1.00 74.81 84 MET A O 1
ATOM 681 N N . ASP A 1 85 ? 0.762 22.526 12.017 1.00 73.19 85 ASP A N 1
ATOM 682 C CA . ASP A 1 85 ? 0.238 22.045 13.289 1.00 73.19 85 ASP A CA 1
ATOM 683 C C . ASP A 1 85 ? 0.688 22.988 14.414 1.00 73.19 85 ASP A C 1
ATOM 685 O O . ASP A 1 85 ? 1.874 23.282 14.565 1.00 73.19 85 ASP A O 1
ATOM 689 N N . THR A 1 86 ? -0.280 23.522 15.159 1.00 68.69 86 THR A N 1
ATOM 690 C CA . THR A 1 86 ? -0.020 24.510 16.216 1.00 68.69 86 THR A CA 1
ATOM 691 C C . THR A 1 86 ? 0.541 23.841 17.470 1.00 68.69 86 THR A C 1
ATOM 693 O O . THR A 1 86 ? 1.278 24.482 18.218 1.00 68.69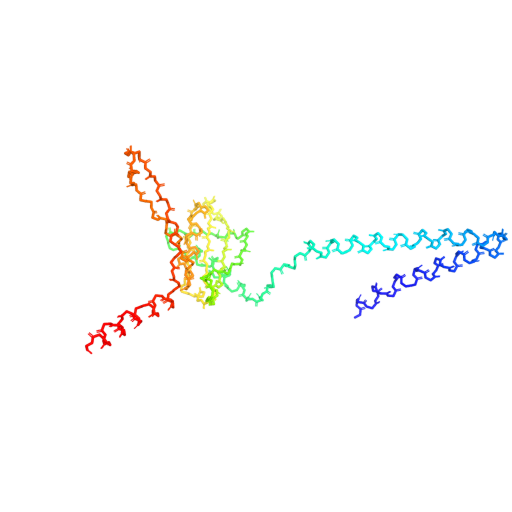 86 THR A O 1
ATOM 696 N N . ASP A 1 87 ? 0.242 22.554 17.669 1.00 69.19 87 ASP A N 1
ATOM 697 C CA . ASP A 1 87 ? 0.634 21.804 18.861 1.00 69.19 87 ASP A CA 1
ATOM 698 C C . ASP A 1 87 ? 1.990 21.107 18.677 1.00 69.19 87 ASP A C 1
ATOM 700 O O . ASP A 1 87 ? 2.757 20.969 19.633 1.00 69.19 87 ASP A O 1
ATOM 704 N N . ASN A 1 88 ? 2.315 20.675 17.452 1.00 66.50 88 ASN A N 1
ATOM 705 C CA . ASN A 1 88 ? 3.573 19.988 17.150 1.00 66.50 88 ASN A CA 1
ATOM 706 C C . ASN A 1 88 ? 4.034 20.207 15.691 1.00 66.50 88 ASN A C 1
ATOM 708 O O . ASN A 1 88 ? 3.953 19.276 14.874 1.00 66.50 88 ASN A O 1
ATOM 712 N N . PRO A 1 89 ? 4.518 21.420 15.351 1.00 69.31 89 PRO A N 1
ATOM 713 C CA . PRO A 1 89 ? 5.011 21.717 14.013 1.00 69.31 89 PRO A CA 1
ATOM 714 C C . PRO A 1 89 ? 6.285 20.912 13.744 1.00 69.31 89 PRO A C 1
ATOM 716 O O . PRO A 1 89 ? 7.299 21.095 14.409 1.00 69.31 89 PRO A O 1
ATOM 719 N N . ASP A 1 90 ? 6.249 20.026 12.753 1.00 72.50 90 ASP A N 1
ATOM 720 C CA . ASP A 1 90 ? 7.431 19.279 12.314 1.00 72.50 90 ASP A CA 1
ATOM 721 C C . ASP A 1 90 ? 7.411 19.146 10.787 1.00 72.50 90 ASP A C 1
ATOM 723 O O . ASP A 1 90 ? 6.355 18.994 10.161 1.00 72.50 90 ASP A O 1
ATOM 727 N N . ASN A 1 91 ? 8.586 19.178 10.150 1.00 77.75 91 ASN A N 1
ATOM 728 C CA . ASN A 1 91 ? 8.651 18.816 8.741 1.00 77.75 91 ASN A CA 1
ATOM 729 C C . ASN A 1 91 ? 8.538 17.294 8.621 1.00 77.75 91 ASN A C 1
ATOM 731 O O . ASN A 1 91 ? 9.404 16.530 9.046 1.00 77.75 91 ASN A O 1
ATOM 735 N N . PHE A 1 92 ? 7.459 16.846 7.991 1.00 82.56 92 PHE A N 1
ATOM 736 C CA . PHE A 1 92 ? 7.226 15.435 7.740 1.00 82.56 92 PHE A CA 1
ATOM 737 C C . PHE A 1 92 ? 7.945 14.978 6.466 1.00 82.56 92 PHE A C 1
ATOM 739 O O . PHE A 1 92 ? 7.630 15.415 5.354 1.00 82.56 92 PHE A O 1
ATOM 746 N N . LYS A 1 93 ? 8.906 14.059 6.611 1.00 84.50 93 LYS A N 1
ATOM 747 C CA . LYS A 1 93 ? 9.578 13.410 5.481 1.00 84.50 93 LYS A CA 1
ATOM 748 C C . LYS A 1 93 ? 8.948 12.049 5.205 1.00 84.50 93 LYS A C 1
ATOM 750 O O . LYS A 1 93 ? 9.153 11.096 5.955 1.00 84.50 93 LYS A O 1
ATOM 755 N N . ILE A 1 94 ? 8.239 11.949 4.083 1.00 84.94 94 ILE A N 1
ATOM 756 C CA . ILE A 1 94 ? 7.644 10.694 3.609 1.00 84.94 94 ILE A CA 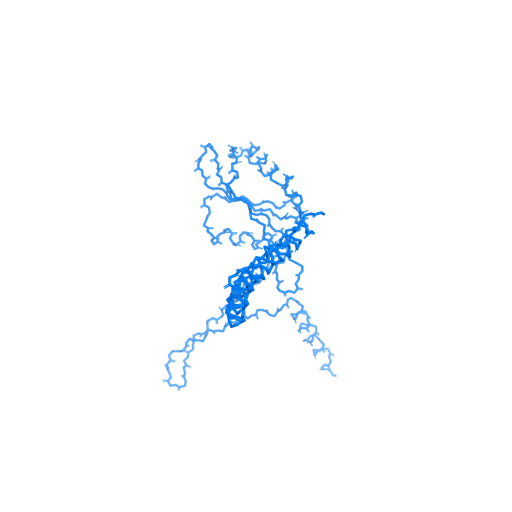1
ATOM 757 C C . ILE A 1 94 ? 8.764 9.710 3.235 1.00 84.94 94 ILE A C 1
ATOM 759 O O . ILE A 1 94 ? 9.603 10.015 2.384 1.00 84.94 94 ILE A O 1
ATOM 763 N N . LYS A 1 95 ? 8.762 8.525 3.850 1.00 85.88 95 LYS A N 1
ATOM 764 C CA . LYS A 1 95 ? 9.641 7.397 3.499 1.00 85.88 95 LYS A CA 1
ATOM 765 C C . LYS A 1 95 ? 8.952 6.466 2.506 1.00 85.88 95 LYS A C 1
ATOM 767 O O . LYS A 1 95 ? 9.572 6.037 1.536 1.00 85.88 95 LYS A O 1
ATOM 772 N N . ASN A 1 96 ? 7.677 6.174 2.743 1.00 84.75 96 ASN A N 1
ATOM 773 C CA . ASN A 1 96 ? 6.904 5.222 1.962 1.00 84.75 96 ASN A CA 1
ATOM 774 C C . ASN A 1 96 ? 5.458 5.707 1.792 1.00 84.75 96 ASN A C 1
ATOM 776 O O . ASN A 1 96 ? 4.941 6.487 2.589 1.00 84.75 96 ASN A O 1
ATOM 780 N N . SER A 1 97 ? 4.803 5.264 0.722 1.00 85.06 97 SER A N 1
ATOM 781 C CA . SER A 1 97 ? 3.391 5.558 0.486 1.00 85.06 97 SER A CA 1
ATOM 782 C C . SER A 1 97 ? 2.676 4.313 0.001 1.00 85.06 97 SER A C 1
ATOM 784 O O . SER A 1 97 ? 2.989 3.805 -1.079 1.00 85.06 97 SER A O 1
ATOM 786 N N . ILE A 1 98 ? 1.699 3.864 0.775 1.00 85.31 98 ILE A N 1
ATOM 787 C CA . ILE A 1 98 ? 0.949 2.638 0.553 1.00 85.31 98 ILE A CA 1
ATOM 788 C C . ILE A 1 98 ? -0.492 3.023 0.221 1.00 85.31 98 ILE A C 1
ATOM 790 O O . ILE A 1 98 ? -1.138 3.771 0.948 1.00 85.31 98 ILE A O 1
ATOM 794 N N . LEU A 1 99 ? -0.994 2.524 -0.908 1.00 84.19 99 LEU A N 1
ATOM 795 C CA . LEU A 1 99 ? -2.390 2.685 -1.297 1.00 84.19 99 LEU A CA 1
ATOM 796 C C . LEU A 1 99 ? -3.140 1.391 -0.983 1.00 84.19 99 LEU A C 1
ATOM 798 O O . LEU A 1 99 ? -2.871 0.349 -1.584 1.00 84.19 99 LEU A O 1
ATOM 802 N N . LEU A 1 100 ? -4.087 1.472 -0.059 1.00 85.19 100 LEU A N 1
ATOM 803 C CA . LEU A 1 100 ? -4.903 0.361 0.406 1.00 85.19 100 LEU A CA 1
ATOM 804 C C . LEU A 1 100 ? -6.345 0.525 -0.078 1.00 85.19 100 LEU A C 1
ATOM 806 O O . LEU A 1 100 ? -6.820 1.628 -0.339 1.00 85.19 100 LEU A O 1
ATOM 810 N N . ARG A 1 101 ? -7.052 -0.597 -0.209 1.00 83.00 101 ARG A N 1
ATOM 811 C CA . ARG A 1 101 ? -8.501 -0.622 -0.431 1.00 83.00 101 ARG A CA 1
ATOM 812 C C . ARG A 1 101 ? -9.137 -1.447 0.665 1.00 83.00 101 ARG A C 1
ATOM 814 O O . ARG A 1 101 ? -8.999 -2.673 0.661 1.00 83.00 101 ARG A O 1
ATOM 821 N N . VAL A 1 102 ? -9.811 -0.770 1.579 1.00 82.06 102 VAL A N 1
ATOM 822 C CA . VAL A 1 102 ? -10.349 -1.353 2.805 1.00 82.06 102 VAL A CA 1
ATOM 823 C C . VAL A 1 102 ? -11.860 -1.245 2.755 1.00 82.06 102 VAL A C 1
ATOM 825 O O . VAL A 1 102 ? -12.406 -0.220 2.367 1.00 82.06 102 VAL A O 1
ATOM 828 N N . GLY A 1 103 ? -12.537 -2.346 3.041 1.00 76.06 103 GLY A N 1
ATOM 829 C CA . GLY A 1 103 ? -13.978 -2.422 2.890 1.00 76.06 103 GLY A CA 1
ATOM 830 C C . GLY A 1 103 ? -14.505 -3.814 3.194 1.00 76.06 103 GLY A C 1
ATOM 831 O O . GLY A 1 103 ? -13.806 -4.808 2.966 1.00 76.06 103 GLY A O 1
ATOM 832 N N . GLU A 1 104 ? -15.744 -3.875 3.665 1.00 74.31 104 GLU A N 1
ATOM 833 C CA . GLU A 1 104 ? -16.509 -5.112 3.819 1.00 74.31 104 GLU A CA 1
ATOM 834 C C . GLU A 1 104 ? -16.613 -5.887 2.488 1.00 74.31 104 GLU A C 1
ATOM 836 O O . GLU A 1 104 ? -16.660 -5.322 1.387 1.00 74.31 104 GLU A O 1
ATOM 841 N N . LYS A 1 105 ? -16.651 -7.220 2.566 1.00 66.38 105 LYS A N 1
ATOM 842 C CA . LYS A 1 105 ? -16.770 -8.081 1.387 1.00 66.38 105 LYS A CA 1
ATOM 843 C C . LYS A 1 105 ? -18.168 -7.931 0.773 1.00 66.38 105 LYS A C 1
ATOM 845 O O . LYS A 1 105 ? -19.140 -8.400 1.343 1.00 66.38 105 LYS A O 1
ATOM 850 N N . GLY A 1 106 ? -18.249 -7.335 -0.417 1.00 64.88 106 GLY A N 1
ATOM 851 C CA . GLY A 1 106 ? -19.511 -7.129 -1.146 1.00 64.88 106 GLY A CA 1
ATOM 852 C C . GLY A 1 106 ? -19.949 -5.666 -1.259 1.00 64.88 106 GLY A C 1
ATOM 853 O O . GLY A 1 106 ? -20.885 -5.386 -2.001 1.00 64.88 106 GLY A O 1
ATOM 854 N N . LYS A 1 107 ? -19.249 -4.737 -0.595 1.00 70.81 107 LYS A N 1
ATOM 855 C CA . LYS A 1 107 ? -19.431 -3.286 -0.753 1.00 70.81 107 LYS A CA 1
ATOM 856 C C . LYS A 1 107 ? -18.277 -2.658 -1.532 1.00 70.81 107 LYS A C 1
ATOM 858 O O . LYS A 1 107 ? -17.231 -3.282 -1.747 1.00 70.81 107 LYS A O 1
ATOM 863 N N . GLU A 1 108 ? -18.477 -1.419 -1.973 1.00 73.12 108 GLU A N 1
ATOM 864 C CA . GLU A 1 108 ? -17.406 -0.620 -2.561 1.00 73.12 108 GLU A CA 1
ATOM 865 C C . GLU A 1 108 ? -16.311 -0.384 -1.511 1.00 73.12 108 GLU A C 1
ATOM 867 O O . GLU A 1 108 ? -16.587 -0.016 -0.371 1.00 73.12 108 GLU A O 1
ATOM 872 N N . LYS A 1 109 ? -15.059 -0.684 -1.875 1.00 80.50 109 LYS A N 1
ATOM 873 C CA . LYS A 1 109 ? -13.925 -0.563 -0.955 1.00 80.50 109 LYS A CA 1
ATOM 874 C C . LYS A 1 109 ? -13.441 0.876 -0.921 1.00 80.50 109 LYS A C 1
ATOM 876 O O . LYS A 1 109 ? -13.094 1.419 -1.969 1.00 80.50 109 LYS A O 1
ATOM 881 N N . THR A 1 110 ? -13.296 1.427 0.275 1.00 83.44 110 THR A N 1
ATOM 882 C CA . THR A 1 110 ? -12.740 2.758 0.491 1.00 83.44 110 THR A CA 1
ATOM 883 C C . THR A 1 110 ? -11.241 2.763 0.149 1.00 83.44 110 THR A C 1
ATOM 885 O O . THR A 1 110 ? -10.480 1.935 0.668 1.00 83.44 110 THR A O 1
ATOM 888 N N . PRO A 1 111 ? -10.783 3.652 -0.748 1.00 84.50 111 PRO A N 1
ATOM 889 C CA . PRO A 1 111 ? -9.370 3.852 -1.022 1.00 84.50 111 PRO A CA 1
ATOM 890 C C . PRO A 1 111 ? -8.729 4.658 0.114 1.00 84.50 111 PRO A C 1
ATOM 892 O O . PRO A 1 111 ? -9.110 5.795 0.377 1.00 84.50 111 PRO A O 1
ATOM 895 N N . ILE A 1 112 ? -7.727 4.080 0.769 1.00 85.69 112 ILE A N 1
ATOM 896 C CA . ILE A 1 112 ? -7.011 4.695 1.890 1.00 85.69 112 ILE A CA 1
ATOM 897 C C . ILE A 1 112 ? -5.545 4.859 1.506 1.00 85.69 112 ILE A C 1
ATOM 899 O O . ILE A 1 112 ? -4.900 3.919 1.039 1.00 85.69 112 ILE A O 1
ATOM 903 N N . LEU A 1 113 ? -5.016 6.062 1.697 1.00 87.62 113 LEU A N 1
ATOM 904 C CA . LEU A 1 113 ? -3.602 6.360 1.540 1.00 87.62 113 LEU A CA 1
ATOM 905 C C . LEU A 1 113 ? -2.936 6.354 2.911 1.00 87.62 113 LEU A C 1
ATOM 907 O O . LEU A 1 113 ? -3.282 7.153 3.774 1.00 87.62 113 LEU A O 1
ATOM 911 N N . HIS A 1 114 ? -1.949 5.487 3.077 1.00 89.44 114 HIS A N 1
ATOM 912 C CA . HIS A 1 114 ? -1.097 5.427 4.255 1.00 89.44 114 HIS A CA 1
ATOM 913 C C . HIS A 1 114 ? 0.294 5.950 3.886 1.00 89.44 114 HIS A C 1
ATOM 915 O O . HIS A 1 114 ? 0.939 5.463 2.953 1.00 89.44 114 HIS A O 1
ATOM 921 N N . LEU A 1 115 ? 0.723 7.011 4.561 1.00 88.81 115 LEU A N 1
ATOM 922 C CA . LEU A 1 115 ? 2.029 7.635 4.401 1.00 88.81 115 LEU A CA 1
ATOM 923 C C . LEU A 1 115 ? 2.863 7.323 5.638 1.00 88.81 115 LEU A C 1
ATOM 925 O O . LEU A 1 115 ? 2.600 7.859 6.711 1.00 88.81 115 LEU A O 1
ATOM 929 N N . GLU A 1 116 ? 3.886 6.498 5.457 1.00 89.06 116 GLU A N 1
ATOM 930 C CA . GLU A 1 116 ? 4.874 6.218 6.495 1.00 89.06 116 GLU A CA 1
ATOM 931 C C . GLU A 1 116 ? 6.005 7.232 6.340 1.00 89.06 116 GLU A C 1
ATOM 933 O O . GLU A 1 116 ? 6.581 7.403 5.252 1.00 89.06 116 GLU A O 1
ATOM 938 N N . GLY A 1 117 ? 6.361 7.915 7.416 1.00 88.25 117 GLY A N 1
ATOM 939 C CA . GLY A 1 117 ? 7.424 8.901 7.370 1.00 88.25 117 GLY A CA 1
ATOM 940 C C . GLY A 1 117 ? 8.069 9.143 8.714 1.00 88.25 117 GLY A C 1
ATOM 941 O O . GLY A 1 117 ? 7.953 8.355 9.649 1.00 88.25 117 GLY A O 1
ATOM 942 N N . LYS A 1 118 ? 8.834 10.226 8.769 1.00 87.50 118 LYS A N 1
ATOM 943 C CA . LYS A 1 118 ? 9.519 10.652 9.980 1.00 87.50 118 LYS A CA 1
ATOM 944 C C . LYS A 1 118 ? 9.413 12.155 10.135 1.00 87.50 118 LYS A C 1
ATOM 946 O O . LYS A 1 118 ? 9.608 12.875 9.152 1.00 87.50 118 LYS A O 1
ATOM 951 N N . GLY A 1 119 ? 9.136 12.600 11.352 1.00 83.94 119 GLY A N 1
ATOM 952 C CA . GLY A 1 119 ? 9.354 13.983 11.747 1.00 83.94 119 GLY A CA 1
ATOM 953 C C . GLY A 1 119 ? 10.848 14.293 11.701 1.00 83.94 119 GLY A C 1
ATOM 954 O O . GLY A 1 119 ? 11.661 13.500 12.180 1.00 83.94 119 GLY A O 1
ATOM 955 N N . THR A 1 120 ? 11.245 15.373 11.039 1.00 79.38 120 THR A N 1
ATOM 956 C CA . THR A 1 120 ? 12.667 15.720 10.888 1.00 79.38 120 THR A CA 1
ATOM 957 C C . THR A 1 120 ? 13.247 16.399 12.120 1.00 79.38 120 THR A C 1
ATOM 959 O O . THR A 1 120 ? 14.444 16.262 12.356 1.00 79.38 120 THR A O 1
ATOM 962 N N . GLU A 1 121 ? 12.422 17.106 12.889 1.00 76.88 121 GLU A N 1
ATOM 963 C CA . GLU A 1 121 ? 12.862 17.870 14.056 1.00 76.88 121 GLU A CA 1
ATOM 964 C C . GLU A 1 121 ? 12.869 16.989 15.303 1.00 76.88 121 GLU A C 1
ATOM 966 O O . GLU A 1 121 ? 13.874 16.928 16.010 1.00 76.88 121 GLU A O 1
ATOM 971 N N . LEU A 1 122 ? 11.796 16.223 15.522 1.00 75.69 122 LEU A N 1
ATOM 972 C CA . LEU A 1 122 ? 11.684 15.333 16.682 1.00 75.69 122 LEU A CA 1
ATOM 973 C C . LEU A 1 122 ? 12.209 13.919 16.419 1.00 75.69 122 LEU A C 1
ATOM 975 O O . LEU A 1 122 ? 12.352 13.128 17.349 1.00 75.69 122 LEU A O 1
ATOM 979 N N . ASN A 1 123 ? 12.522 13.587 15.163 1.00 81.25 123 ASN A N 1
ATOM 980 C CA . ASN A 1 123 ? 13.019 12.270 14.760 1.00 81.25 123 ASN A CA 1
ATOM 981 C C . ASN A 1 123 ? 12.107 11.112 15.222 1.00 81.25 123 ASN A C 1
ATOM 983 O O . ASN A 1 123 ? 12.598 10.012 15.493 1.00 81.25 123 ASN A O 1
ATOM 987 N N . GLN A 1 124 ? 10.798 11.369 15.269 1.00 84.94 124 GLN A N 1
ATOM 988 C CA . GLN A 1 124 ? 9.737 10.416 15.608 1.00 84.94 124 GLN A CA 1
ATOM 989 C C . GLN A 1 124 ? 9.147 9.799 14.346 1.00 84.94 124 GLN A C 1
ATOM 991 O O . GLN A 1 124 ? 9.049 10.473 13.311 1.00 84.94 124 GLN A O 1
ATOM 996 N N . ASP A 1 125 ? 8.757 8.530 14.420 1.00 86.19 125 ASP A N 1
ATOM 997 C CA . ASP A 1 125 ? 8.060 7.892 13.312 1.00 86.19 125 ASP A CA 1
ATOM 998 C C . ASP A 1 125 ? 6.595 8.355 13.322 1.00 86.19 125 ASP A C 1
ATOM 1000 O O . ASP A 1 125 ? 5.950 8.470 14.366 1.00 86.19 125 ASP A O 1
ATOM 1004 N N . ARG A 1 126 ? 6.094 8.724 12.141 1.00 88.06 126 ARG A N 1
ATOM 1005 C CA . ARG A 1 126 ? 4.730 9.232 11.978 1.00 88.06 126 ARG A CA 1
ATOM 1006 C C . ARG A 1 126 ? 4.045 8.500 10.838 1.00 88.06 126 ARG A C 1
ATOM 1008 O O . ARG A 1 126 ? 4.596 8.399 9.736 1.00 88.06 126 ARG A O 1
ATOM 1015 N N . ASP A 1 127 ? 2.825 8.065 11.107 1.00 87.94 127 ASP A N 1
ATOM 1016 C CA . ASP A 1 127 ? 1.945 7.402 10.159 1.00 87.94 127 ASP A CA 1
ATOM 1017 C C . ASP A 1 127 ? 0.738 8.295 9.899 1.00 87.94 127 ASP A C 1
ATOM 1019 O O . ASP A 1 127 ? -0.037 8.604 10.803 1.00 87.94 127 ASP A O 1
ATOM 1023 N N . ILE A 1 128 ? 0.582 8.735 8.651 1.00 87.94 128 ILE A N 1
ATOM 1024 C CA . ILE A 1 128 ? -0.551 9.566 8.240 1.00 87.94 128 ILE A CA 1
ATOM 1025 C C . ILE A 1 128 ? -1.478 8.723 7.377 1.00 87.94 128 ILE A C 1
ATOM 1027 O O . ILE A 1 128 ? -1.075 8.205 6.334 1.00 87.94 128 ILE A O 1
ATOM 1031 N N . ILE A 1 129 ? -2.729 8.601 7.803 1.00 88.88 129 ILE A N 1
ATOM 1032 C CA . ILE A 1 129 ? -3.762 7.812 7.140 1.00 88.88 129 ILE A CA 1
ATOM 1033 C C . ILE A 1 129 ? -4.821 8.772 6.601 1.00 88.88 129 ILE A C 1
ATOM 1035 O O . ILE A 1 129 ? -5.361 9.591 7.341 1.00 88.88 129 ILE A O 1
ATOM 1039 N N . ILE A 1 130 ? -5.100 8.696 5.300 1.00 87.81 130 ILE A N 1
ATOM 1040 C CA . ILE A 1 130 ? -6.003 9.611 4.592 1.00 87.81 130 ILE A CA 1
ATOM 1041 C C . ILE A 1 130 ? -7.046 8.802 3.827 1.00 87.81 130 ILE A C 1
ATOM 1043 O O . ILE A 1 130 ? -6.694 7.958 2.997 1.00 87.81 130 ILE A O 1
ATOM 1047 N N . ASN A 1 131 ? -8.326 9.107 4.043 1.00 84.94 131 ASN A N 1
ATOM 1048 C CA . ASN A 1 131 ? -9.406 8.605 3.197 1.00 84.94 131 ASN A CA 1
ATOM 1049 C C . ASN A 1 131 ? -9.396 9.344 1.849 1.00 84.94 131 ASN A C 1
ATOM 1051 O O . ASN A 1 131 ? -9.596 10.555 1.799 1.00 84.94 131 ASN A O 1
ATOM 1055 N N . LEU A 1 132 ? -9.179 8.641 0.734 1.00 82.69 132 LEU A N 1
ATOM 1056 C CA . LEU A 1 132 ? -9.136 9.271 -0.590 1.00 82.69 132 LEU A CA 1
ATOM 1057 C C . LEU A 1 132 ? -10.520 9.560 -1.191 1.00 82.69 132 LEU A C 1
ATOM 1059 O O . LEU A 1 132 ? -10.579 10.319 -2.159 1.00 82.69 132 LEU A O 1
ATOM 1063 N N . ASN A 1 133 ? -11.613 9.026 -0.634 1.00 79.81 133 ASN A N 1
ATOM 1064 C CA . ASN A 1 133 ? -12.970 9.446 -1.013 1.00 79.81 133 ASN A CA 1
ATOM 1065 C C . ASN A 1 133 ? -13.272 10.856 -0.495 1.00 79.81 133 ASN A C 1
ATOM 1067 O O . ASN A 1 133 ? -13.917 11.655 -1.176 1.00 79.81 133 ASN A O 1
ATOM 1071 N N . ASN A 1 134 ? -12.751 11.190 0.687 1.00 74.94 134 ASN A N 1
ATOM 1072 C CA . ASN A 1 134 ? -12.930 12.494 1.309 1.00 74.94 134 ASN A CA 1
ATOM 1073 C C . ASN A 1 134 ? -11.608 13.046 1.865 1.00 74.94 134 ASN A C 1
ATOM 1075 O O . ASN A 1 134 ? -11.473 13.277 3.073 1.00 74.94 134 ASN A O 1
ATOM 1079 N N . PRO A 1 135 ? -10.628 13.326 0.983 1.00 67.88 135 PRO A N 1
ATOM 1080 C CA . PRO A 1 135 ? -9.266 13.633 1.400 1.00 67.88 135 PRO A CA 1
ATOM 1081 C C . PRO A 1 135 ? -9.210 14.882 2.269 1.00 67.88 135 PRO A C 1
ATOM 1083 O O . PRO A 1 135 ? -8.323 14.984 3.104 1.00 67.88 135 PRO A O 1
ATOM 1086 N N . LYS A 1 136 ? -10.165 15.816 2.110 1.00 65.44 136 LYS A N 1
ATOM 1087 C CA . LYS A 1 136 ? -10.233 17.097 2.826 1.00 65.44 136 LYS A CA 1
ATOM 1088 C C . LYS A 1 136 ? -10.659 17.005 4.290 1.00 65.44 136 LYS A C 1
ATOM 1090 O O . LYS A 1 136 ? -10.280 17.889 5.049 1.00 65.44 136 LYS A O 1
ATOM 1095 N N . LYS A 1 137 ? -11.420 15.989 4.692 1.00 66.06 137 LYS A N 1
ATOM 1096 C CA . LYS A 1 137 ? -12.028 15.954 6.033 1.00 66.06 137 LYS A CA 1
ATOM 1097 C C . LYS A 1 137 ? -11.439 14.899 6.961 1.00 66.06 137 LYS A C 1
ATOM 1099 O O . LYS A 1 137 ? -11.411 15.128 8.162 1.00 66.06 137 LYS A O 1
ATOM 1104 N N . GLU A 1 138 ? -10.972 13.778 6.423 1.00 68.06 138 GLU A N 1
ATOM 1105 C CA . GLU A 1 138 ? -10.616 12.601 7.222 1.00 68.06 138 GLU A CA 1
ATOM 1106 C C . GLU A 1 138 ? -9.136 12.262 7.040 1.00 68.06 138 GLU A C 1
ATOM 1108 O O . GLU A 1 138 ? -8.748 11.482 6.165 1.00 68.06 138 GLU A O 1
ATOM 1113 N N . MET A 1 139 ? -8.308 12.900 7.867 1.00 81.00 139 MET A N 1
ATOM 1114 C CA . MET A 1 139 ? -6.896 12.575 8.027 1.00 81.00 139 MET A CA 1
ATOM 1115 C C . MET A 1 139 ? -6.638 12.225 9.489 1.00 81.00 139 MET A C 1
ATOM 1117 O O . MET A 1 139 ? -7.012 12.973 10.390 1.00 81.00 139 MET A O 1
ATOM 1121 N N . THR A 1 140 ? -5.971 11.102 9.716 1.00 85.62 140 THR A N 1
ATOM 1122 C CA . THR A 1 140 ? -5.530 10.680 11.043 1.00 85.62 140 THR A CA 1
ATOM 1123 C C . THR A 1 140 ? -4.019 10.606 11.052 1.00 85.62 140 THR A C 1
ATOM 1125 O O . THR A 1 140 ? -3.412 10.031 10.150 1.00 85.62 140 THR A O 1
ATOM 1128 N N . ILE A 1 141 ? -3.420 11.214 12.069 1.00 86.50 141 ILE A N 1
ATOM 1129 C CA . ILE A 1 141 ? -1.979 11.220 12.289 1.00 86.50 141 ILE A CA 1
ATOM 1130 C C . ILE A 1 141 ? -1.719 10.385 13.535 1.00 86.50 141 ILE A C 1
ATOM 1132 O O . ILE A 1 141 ? -2.322 10.622 14.580 1.00 86.50 141 ILE A O 1
ATOM 1136 N N . LEU A 1 142 ? -0.829 9.411 13.413 1.00 86.62 142 LEU A N 1
ATOM 1137 C CA . LEU A 1 142 ? -0.371 8.569 14.506 1.00 86.62 142 LEU A CA 1
ATOM 1138 C C . LEU A 1 142 ? 1.128 8.805 14.712 1.00 86.62 142 LEU A C 1
ATOM 1140 O O . LEU A 1 142 ? 1.881 8.905 13.741 1.00 86.62 142 LEU A O 1
ATOM 1144 N N . ILE A 1 143 ? 1.552 8.913 15.971 1.00 85.12 143 ILE A N 1
ATOM 1145 C CA . ILE A 1 143 ? 2.947 9.152 16.363 1.00 85.12 143 ILE A CA 1
ATOM 1146 C C . ILE A 1 143 ? 3.443 7.908 17.092 1.00 85.12 143 ILE A C 1
ATOM 1148 O O . ILE A 1 143 ? 2.792 7.469 18.037 1.00 85.12 143 ILE A O 1
ATOM 1152 N N . ASP A 1 144 ? 4.569 7.353 16.638 1.00 85.56 144 ASP A N 1
ATOM 1153 C CA . ASP A 1 144 ? 5.222 6.165 17.204 1.00 85.56 144 ASP A CA 1
ATOM 1154 C C . ASP A 1 144 ? 4.247 4.989 17.459 1.00 85.56 144 ASP A C 1
ATOM 1156 O O . ASP A 1 144 ? 4.352 4.265 18.451 1.00 85.56 144 ASP A O 1
ATOM 1160 N N . ALA A 1 145 ? 3.275 4.805 16.558 1.00 85.81 145 ALA A N 1
ATOM 1161 C CA . ALA A 1 145 ? 2.222 3.807 16.707 1.00 85.81 145 ALA A CA 1
ATOM 1162 C C . ALA A 1 145 ? 2.682 2.397 16.318 1.00 85.81 145 ALA A C 1
ATOM 1164 O O . ALA A 1 145 ? 3.489 2.179 15.411 1.00 85.81 145 ALA A O 1
ATOM 1165 N N . SER A 1 146 ? 2.114 1.404 16.997 1.00 85.94 146 SER A N 1
ATOM 1166 C CA . SER A 1 146 ? 2.296 -0.002 16.651 1.00 85.94 146 SER A CA 1
ATOM 1167 C C . SER A 1 146 ? 1.521 -0.374 15.379 1.00 85.94 146 SER A C 1
ATOM 1169 O O . SER A 1 146 ? 0.529 0.258 15.012 1.00 85.94 146 SER A O 1
ATOM 1171 N N . LYS A 1 147 ? 1.933 -1.457 14.707 1.00 81.81 147 LYS A N 1
ATOM 1172 C CA . LYS A 1 147 ? 1.258 -1.937 13.485 1.00 81.81 147 LYS A CA 1
ATOM 1173 C C . LYS A 1 147 ? -0.232 -2.227 13.697 1.00 81.81 147 LYS A C 1
ATOM 1175 O O . LYS A 1 147 ? -1.031 -1.938 12.811 1.00 81.81 147 LYS A O 1
ATOM 1180 N N . ASP A 1 148 ? -0.596 -2.750 14.865 1.00 78.31 148 ASP A N 1
ATOM 1181 C CA . ASP A 1 148 ? -1.984 -3.077 15.200 1.00 78.31 148 ASP A CA 1
ATOM 1182 C C . ASP A 1 148 ? -2.841 -1.810 15.359 1.00 78.31 148 ASP A C 1
ATOM 1184 O O . ASP A 1 148 ? -4.009 -1.790 14.974 1.00 78.31 148 ASP A O 1
ATOM 1188 N N . GLU A 1 149 ? -2.268 -0.729 15.895 1.00 82.31 149 GLU A N 1
ATOM 1189 C CA . GLU A 1 149 ? -2.943 0.570 16.015 1.00 82.31 149 GLU A CA 1
ATOM 1190 C C . GLU A 1 149 ? -3.130 1.233 14.652 1.00 82.31 149 GLU A C 1
ATOM 1192 O O . GLU A 1 149 ? -4.212 1.750 14.365 1.00 82.31 149 GLU A O 1
ATOM 1197 N N . VAL A 1 150 ? -2.117 1.151 13.785 1.00 84.88 150 VAL A N 1
ATOM 1198 C CA . VAL A 1 150 ? -2.205 1.621 12.397 1.00 84.88 150 VAL A CA 1
ATOM 1199 C C . VAL A 1 150 ? -3.309 0.867 11.653 1.00 84.88 150 VAL A C 1
ATOM 1201 O O . VAL A 1 150 ? -4.143 1.487 10.992 1.00 84.88 150 VAL A O 1
ATOM 1204 N N . GLU A 1 151 ? -3.385 -0.458 11.800 1.00 83.50 151 GLU A N 1
ATOM 1205 C CA . GLU A 1 151 ? -4.431 -1.258 11.161 1.00 83.50 151 GLU A CA 1
ATOM 1206 C C . GLU A 1 151 ? -5.831 -0.903 11.683 1.00 83.50 151 GLU A C 1
ATOM 1208 O O . GLU A 1 151 ? -6.762 -0.740 10.890 1.00 83.50 151 GLU A O 1
ATOM 1213 N N . LYS A 1 152 ? -5.988 -0.718 13.000 1.00 82.62 152 LYS A N 1
ATOM 1214 C CA . LYS A 1 152 ? -7.254 -0.264 13.597 1.00 82.62 152 LYS A CA 1
ATOM 1215 C C . LYS A 1 152 ? -7.670 1.106 13.071 1.00 82.62 152 LYS A C 1
ATOM 1217 O O . LYS A 1 152 ? -8.821 1.270 12.674 1.00 82.62 152 LYS A O 1
ATOM 1222 N N . ALA A 1 153 ? -6.751 2.066 13.007 1.00 83.56 153 ALA A N 1
ATOM 1223 C CA . ALA A 1 153 ? -7.041 3.402 12.492 1.00 83.56 153 ALA A CA 1
ATOM 1224 C C . ALA A 1 153 ? -7.452 3.370 11.012 1.00 83.56 153 ALA A C 1
ATOM 1226 O O . ALA A 1 153 ? -8.439 3.998 10.631 1.00 83.56 153 ALA A O 1
ATOM 1227 N N . ILE A 1 154 ? -6.767 2.567 10.190 1.00 84.75 154 ILE A N 1
ATOM 1228 C CA . ILE A 1 154 ? -7.139 2.338 8.787 1.00 84.75 154 ILE A CA 1
ATOM 1229 C C . ILE A 1 154 ? -8.566 1.782 8.678 1.00 84.75 154 ILE A C 1
ATOM 1231 O O . ILE A 1 154 ? -9.316 2.197 7.796 1.00 84.75 154 ILE A O 1
ATOM 1235 N N . ARG A 1 155 ? -8.966 0.858 9.560 1.00 81.62 155 ARG A N 1
ATOM 1236 C CA . ARG A 1 155 ? -10.339 0.328 9.570 1.00 81.62 155 ARG A CA 1
ATOM 1237 C C . ARG A 1 155 ? -11.353 1.403 9.947 1.00 81.62 155 ARG A C 1
ATOM 1239 O O . ARG A 1 155 ? -12.347 1.529 9.249 1.00 81.62 155 ARG A O 1
ATOM 1246 N N . VAL A 1 156 ? -11.097 2.186 10.996 1.00 82.50 156 VAL A N 1
ATOM 1247 C CA . VAL A 1 156 ? -12.019 3.231 11.488 1.00 82.50 156 VAL A CA 1
ATOM 1248 C C . VAL A 1 156 ? -12.273 4.324 10.445 1.00 82.50 156 VAL A C 1
ATOM 1250 O O . VAL A 1 156 ? -13.385 4.832 10.354 1.00 82.50 156 VAL A O 1
ATOM 1253 N N . ILE A 1 157 ? -11.262 4.665 9.644 1.00 82.00 157 ILE A N 1
ATOM 1254 C CA . ILE A 1 157 ? -11.348 5.693 8.592 1.00 82.00 157 ILE A CA 1
ATOM 1255 C C . ILE A 1 157 ? -12.042 5.166 7.320 1.00 82.00 157 ILE A C 1
ATOM 1257 O O . ILE A 1 157 ? -12.427 5.946 6.450 1.00 82.00 157 ILE A O 1
ATOM 1261 N N . ALA A 1 158 ? -12.214 3.848 7.175 1.00 77.25 158 ALA A N 1
ATOM 1262 C CA . ALA A 1 158 ? -12.956 3.283 6.053 1.00 77.25 158 ALA A CA 1
ATOM 1263 C C . ALA A 1 158 ? -14.464 3.556 6.205 1.00 77.25 158 ALA A C 1
ATOM 1265 O O . ALA A 1 158 ? -15.029 3.363 7.276 1.00 77.25 158 ALA A O 1
ATOM 1266 N N . GLU A 1 159 ? -15.149 3.916 5.115 1.00 66.25 159 GLU A N 1
ATOM 1267 C CA . GLU A 1 159 ? -16.605 4.175 5.120 1.00 66.25 159 GLU A CA 1
ATOM 1268 C C . GLU A 1 159 ? -17.419 2.911 5.449 1.00 66.25 159 GLU A C 1
ATOM 1270 O O . GLU A 1 159 ? -18.520 2.965 6.002 1.00 66.25 159 GLU A O 1
ATOM 1275 N N . HIS A 1 160 ? -16.865 1.749 5.103 1.00 67.94 160 HIS A N 1
ATOM 1276 C CA . HIS A 1 160 ? -17.415 0.433 5.401 1.00 67.94 160 HIS A CA 1
ATOM 1277 C C . HIS A 1 160 ? -16.329 -0.424 6.058 1.00 67.94 160 HIS A C 1
ATOM 1279 O O . HIS A 1 160 ? -15.712 -1.240 5.365 1.00 67.94 160 HIS A O 1
ATOM 1285 N N . PRO A 1 161 ? -16.039 -0.229 7.360 1.00 63.84 161 PRO A N 1
ATOM 1286 C CA . PRO A 1 161 ? -14.991 -0.979 8.038 1.00 63.84 161 PRO A CA 1
ATOM 1287 C C . PRO A 1 161 ? -15.238 -2.487 7.886 1.00 63.84 161 PRO A C 1
ATOM 1289 O O . PRO A 1 161 ? -16.387 -2.929 7.966 1.00 63.84 161 PRO A O 1
ATOM 1292 N N . PRO A 1 162 ? -14.193 -3.299 7.642 1.00 59.62 162 PRO A N 1
ATOM 1293 C CA . PRO A 1 162 ? -14.339 -4.745 7.678 1.00 59.62 162 PRO A CA 1
ATOM 1294 C C . PRO A 1 162 ? -14.792 -5.151 9.083 1.00 59.62 162 PRO A C 1
ATOM 1296 O O . PRO A 1 162 ? -14.163 -4.764 10.068 1.00 59.62 162 PRO A O 1
ATOM 1299 N N . GLU A 1 163 ? -15.891 -5.897 9.171 1.00 59.75 163 GLU A N 1
ATOM 1300 C CA . GLU A 1 163 ? -16.420 -6.347 10.455 1.00 59.75 163 GLU A CA 1
ATOM 1301 C C . GLU A 1 163 ? -15.409 -7.261 11.161 1.00 59.75 163 GLU A C 1
ATOM 1303 O O . GLU A 1 163 ? -14.809 -8.148 10.546 1.00 59.75 163 GLU A O 1
ATOM 1308 N N . GLU A 1 164 ? -15.204 -7.034 12.459 1.00 54.41 164 GLU A N 1
ATOM 1309 C CA . GLU A 1 164 ? -14.377 -7.912 13.283 1.00 54.41 164 GLU A CA 1
ATOM 1310 C C . GLU A 1 164 ? -15.108 -9.241 13.502 1.00 54.41 164 GLU A C 1
ATOM 1312 O O . GLU A 1 164 ? -16.287 -9.265 13.864 1.00 54.41 164 GLU A O 1
ATOM 1317 N N . GLU A 1 165 ? -14.415 -10.361 13.277 1.00 54.12 165 GLU A N 1
ATOM 1318 C CA . GLU A 1 165 ? -14.944 -11.681 13.617 1.00 54.12 165 GLU A CA 1
ATOM 1319 C C . GLU A 1 165 ? -15.154 -11.740 15.136 1.00 54.12 165 GLU A C 1
ATOM 1321 O O . GLU A 1 165 ? -14.198 -11.798 15.910 1.00 54.12 165 GLU A O 1
ATOM 1326 N N . GLN A 1 166 ? -16.411 -11.707 15.582 1.00 54.69 166 GLN A N 1
ATOM 1327 C CA . GLN A 1 166 ? -16.726 -11.852 16.996 1.00 54.69 166 GLN A CA 1
ATOM 1328 C C . GLN A 1 166 ? -16.587 -13.327 17.380 1.00 54.69 166 GLN A C 1
ATOM 1330 O O . GLN A 1 166 ? -17.403 -14.181 17.020 1.00 54.69 166 GLN A O 1
ATOM 1335 N N . THR A 1 167 ? -15.525 -13.644 18.112 1.00 55.44 167 THR A N 1
ATOM 1336 C CA . THR A 1 167 ? -15.383 -14.931 18.794 1.00 55.44 167 THR A CA 1
ATOM 1337 C C . THR A 1 167 ? -16.141 -14.905 20.111 1.00 55.44 167 THR A C 1
ATOM 1339 O O . THR A 1 167 ? -15.706 -14.279 21.076 1.00 55.44 167 THR A O 1
ATOM 1342 N N . GLU A 1 168 ? -17.258 -15.625 20.165 1.00 55.97 168 GLU A N 1
ATOM 1343 C CA . GLU A 1 168 ? -17.915 -15.959 21.425 1.00 55.97 168 GLU A CA 1
ATOM 1344 C C . GLU A 1 168 ? -17.294 -17.244 21.976 1.00 55.97 168 GLU A C 1
ATOM 1346 O O . GLU A 1 168 ? -17.360 -18.314 21.360 1.00 55.97 168 GLU A O 1
ATOM 1351 N N . THR A 1 169 ? -16.680 -17.137 23.151 1.00 58.06 169 THR A N 1
ATOM 1352 C CA . THR A 1 169 ? -16.136 -18.283 23.881 1.00 58.06 169 THR A CA 1
ATOM 1353 C C . THR A 1 169 ? -17.124 -18.664 24.971 1.00 58.06 169 THR A C 1
ATOM 1355 O O . THR A 1 169 ? -17.289 -17.930 25.944 1.00 58.06 169 THR A O 1
ATOM 1358 N N . THR A 1 170 ? -17.798 -19.803 24.822 1.00 70.12 170 THR A N 1
ATOM 1359 C CA . THR A 1 170 ? -18.699 -20.328 25.854 1.00 70.12 170 THR A CA 1
ATOM 1360 C C . THR A 1 170 ? -17.994 -21.442 26.617 1.00 70.12 170 THR A C 1
ATOM 1362 O O . THR A 1 170 ? -17.535 -22.417 26.017 1.00 70.12 170 THR A O 1
ATOM 1365 N N . ILE A 1 171 ? -17.910 -21.300 27.939 1.00 67.94 171 ILE A N 1
ATOM 1366 C CA . ILE A 1 171 ? -17.374 -22.328 28.835 1.00 67.94 171 ILE A CA 1
ATOM 1367 C C . ILE A 1 171 ? -18.565 -23.099 29.405 1.00 67.94 171 ILE A C 1
ATOM 1369 O O . ILE A 1 171 ? -19.445 -22.506 30.025 1.00 67.94 171 ILE A O 1
ATOM 1373 N N . GLY A 1 172 ? -18.606 -24.406 29.167 1.00 78.88 172 GLY A N 1
ATOM 1374 C CA . GLY A 1 172 ? -19.636 -25.311 29.671 1.00 78.88 172 GLY A CA 1
ATOM 1375 C C . GLY A 1 172 ? -19.035 -26.557 30.314 1.00 78.88 172 GLY A C 1
ATOM 1376 O O . GLY A 1 172 ? -17.817 -26.690 30.427 1.00 78.88 172 GLY A O 1
ATOM 1377 N N . MET A 1 173 ? -19.896 -27.477 30.741 1.00 70.75 173 MET A N 1
ATOM 1378 C CA . MET A 1 173 ? -19.508 -28.821 31.170 1.00 70.75 173 MET A CA 1
ATOM 1379 C C . MET A 1 173 ? -20.142 -29.852 30.237 1.00 70.75 173 MET A C 1
ATOM 1381 O O . MET A 1 173 ? -21.301 -29.699 29.850 1.00 70.75 173 MET A O 1
ATOM 1385 N N . ASP A 1 174 ? -19.390 -30.888 29.868 1.00 69.19 174 ASP A N 1
ATOM 1386 C CA . ASP A 1 174 ? -19.927 -32.010 29.100 1.00 69.19 174 ASP A CA 1
ATOM 1387 C C . ASP A 1 174 ? -20.829 -32.904 29.975 1.00 69.19 174 ASP A C 1
ATOM 1389 O O . ASP A 1 174 ? -20.921 -32.741 31.194 1.00 69.19 174 ASP A O 1
ATOM 1393 N N . MET A 1 175 ? -21.488 -33.889 29.362 1.00 72.19 175 MET A N 1
ATOM 1394 C CA . MET A 1 175 ? -22.356 -34.840 30.072 1.00 72.19 175 MET A CA 1
ATOM 1395 C C . MET A 1 175 ? -21.643 -35.688 31.147 1.00 72.19 175 MET A C 1
ATOM 1397 O O . MET A 1 175 ? -22.310 -36.354 31.934 1.00 72.19 175 MET A O 1
ATOM 1401 N N . MET A 1 176 ? -20.309 -35.687 31.186 1.00 71.88 176 MET A N 1
ATOM 1402 C CA . MET A 1 176 ? -19.471 -36.353 32.187 1.00 71.88 176 MET A CA 1
ATOM 1403 C C . MET A 1 176 ? -18.868 -35.367 33.208 1.00 71.88 176 MET A C 1
ATOM 1405 O O . MET A 1 176 ? -18.014 -35.764 34.003 1.00 71.88 176 MET A O 1
ATOM 1409 N N . GLY A 1 177 ? -19.293 -34.097 33.212 1.00 70.00 177 GLY A N 1
ATOM 1410 C CA . GLY A 1 177 ? -18.846 -33.072 34.161 1.00 70.00 177 GLY A CA 1
ATOM 1411 C C . GLY A 1 177 ? -17.478 -32.461 33.844 1.00 70.00 177 GLY A C 1
ATOM 1412 O O . GLY A 1 177 ? -16.879 -31.822 34.710 1.00 70.00 177 GLY A O 1
ATOM 1413 N N . ARG A 1 178 ? -16.949 -32.646 32.627 1.00 77.75 178 ARG A N 1
ATOM 1414 C CA . ARG A 1 178 ? -15.650 -32.081 32.230 1.00 77.75 178 ARG A CA 1
ATOM 1415 C C . ARG A 1 178 ? -15.825 -30.674 31.660 1.00 77.75 178 ARG A C 1
ATOM 1417 O O . ARG A 1 178 ? -16.690 -30.486 30.803 1.00 77.75 178 ARG A O 1
ATOM 1424 N N . PRO A 1 179 ? -15.002 -29.690 32.063 1.00 69.56 179 PRO A N 1
ATOM 1425 C CA . PRO A 1 179 ? -15.067 -28.357 31.484 1.00 69.56 179 PRO A CA 1
ATOM 1426 C C . PRO A 1 179 ? -14.720 -28.422 29.993 1.00 69.56 179 PRO A C 1
ATOM 1428 O O . PRO A 1 179 ? -13.682 -28.954 29.600 1.00 69.56 179 PRO A O 1
ATOM 1431 N N . THR A 1 180 ? -15.606 -27.891 29.161 1.00 65.50 180 THR A N 1
ATOM 1432 C CA . THR A 1 180 ? -15.449 -27.800 27.709 1.00 65.50 180 THR A CA 1
ATOM 1433 C C . THR A 1 180 ? -15.564 -26.347 27.289 1.00 65.50 180 THR A C 1
ATOM 1435 O O . THR A 1 180 ? -16.509 -25.644 27.646 1.00 65.50 180 THR A O 1
ATOM 1438 N N . THR A 1 181 ? -14.589 -25.897 26.507 1.00 69.25 181 THR A N 1
ATOM 1439 C CA . THR A 1 181 ? -14.583 -24.558 25.927 1.00 69.25 181 THR A CA 1
ATOM 1440 C C . THR A 1 181 ? -14.998 -24.679 24.474 1.00 69.25 181 THR A C 1
ATOM 1442 O O . THR A 1 181 ? -14.314 -25.321 23.679 1.00 69.25 181 THR A O 1
ATOM 1445 N N . THR A 1 182 ? -16.122 -24.066 24.126 1.00 65.25 182 THR A N 1
ATOM 1446 C CA . THR A 1 182 ? -16.600 -24.013 22.744 1.00 65.25 182 THR A CA 1
ATOM 1447 C C . THR A 1 182 ? -16.358 -22.613 22.218 1.00 65.25 182 THR A C 1
ATOM 1449 O O . THR A 1 182 ? -16.982 -21.656 22.672 1.00 65.25 182 THR A O 1
ATOM 1452 N N . THR A 1 183 ? -15.444 -22.488 21.262 1.00 54.97 183 THR A N 1
ATOM 1453 C CA . THR A 1 183 ? -15.194 -21.227 20.563 1.00 54.97 183 THR A CA 1
ATOM 1454 C C . THR A 1 183 ? -16.066 -21.204 19.316 1.00 54.97 183 THR A C 1
ATOM 1456 O O . THR A 1 183 ? -15.810 -21.939 18.360 1.00 54.97 183 THR A O 1
ATOM 1459 N N . LYS A 1 184 ? -17.125 -20.391 19.314 1.00 53.06 184 LYS A N 1
ATOM 1460 C CA . LYS A 1 184 ? -17.907 -20.134 18.102 1.00 53.06 184 LYS A CA 1
ATOM 1461 C C . LYS A 1 184 ? -17.395 -18.855 17.456 1.00 53.06 184 LYS A C 1
ATOM 1463 O O . LYS A 1 184 ? -17.513 -17.770 18.016 1.00 53.06 184 LYS A O 1
ATOM 1468 N N . ILE A 1 185 ? -16.852 -18.993 16.250 1.00 54.06 185 ILE A N 1
ATOM 1469 C CA . ILE A 1 185 ? -16.568 -17.854 15.377 1.00 54.06 185 ILE A CA 1
ATOM 1470 C C . ILE A 1 185 ? -17.906 -17.460 14.752 1.00 54.06 185 ILE A C 1
ATOM 1472 O O . ILE A 1 185 ? -18.384 -18.124 13.827 1.00 54.06 185 ILE A O 1
ATOM 1476 N N . ARG A 1 186 ? -18.552 -16.420 15.286 1.00 49.16 186 ARG A N 1
ATOM 1477 C CA . ARG A 1 186 ? -19.700 -15.811 14.617 1.00 49.16 186 ARG A CA 1
ATOM 1478 C C . ARG A 1 186 ? -19.144 -14.894 13.536 1.00 49.16 186 ARG A C 1
ATOM 1480 O O . ARG A 1 186 ? -18.641 -13.814 13.822 1.00 49.16 186 ARG A O 1
ATOM 1487 N N . ARG A 1 187 ? -19.240 -15.330 12.277 1.00 48.72 187 ARG A N 1
ATOM 1488 C CA . ARG A 1 187 ? -19.227 -14.380 11.160 1.00 48.72 187 ARG A CA 1
ATOM 1489 C C . ARG A 1 187 ? -20.506 -13.563 11.300 1.00 48.72 187 ARG A C 1
ATOM 1491 O O . ARG A 1 187 ? -21.572 -14.185 11.279 1.00 48.72 187 ARG A O 1
ATOM 1498 N N . PRO A 1 188 ? -20.447 -12.242 11.504 1.00 49.97 188 PRO A N 1
ATOM 1499 C CA . PRO A 1 188 ? -21.666 -11.470 11.459 1.00 49.97 188 PRO A CA 1
ATOM 1500 C C . PRO A 1 188 ? -22.207 -11.577 10.030 1.00 49.97 188 PRO A C 1
ATOM 1502 O O . PRO A 1 188 ? -21.475 -11.499 9.043 1.00 49.97 188 PRO A O 1
ATOM 1505 N N . SER A 1 189 ? -23.490 -11.892 9.938 1.00 49.28 189 SER A N 1
ATOM 1506 C CA . SER A 1 189 ? -24.258 -11.786 8.710 1.00 49.28 189 SER A CA 1
ATOM 1507 C C . SER A 1 189 ? -24.206 -10.329 8.256 1.00 49.28 189 SER A C 1
ATOM 1509 O O . SER A 1 189 ? -24.434 -9.431 9.075 1.00 49.28 189 SER A O 1
ATOM 1511 N N . THR A 1 190 ? -23.904 -10.106 6.978 1.00 55.09 190 THR A N 1
ATOM 1512 C CA . THR A 1 190 ? -23.772 -8.770 6.374 1.00 55.09 190 THR A CA 1
ATOM 1513 C C . THR A 1 190 ? -24.921 -7.850 6.801 1.00 55.09 190 THR A C 1
ATOM 1515 O O . THR A 1 190 ? -26.046 -8.302 7.021 1.00 55.09 190 THR A O 1
ATOM 1518 N N . SER A 1 191 ? -24.704 -6.531 6.861 1.00 56.53 191 SER A N 1
ATOM 1519 C CA . SER A 1 191 ? -25.769 -5.570 7.227 1.00 56.53 191 SER A CA 1
ATOM 1520 C C . SER A 1 191 ? -27.062 -5.721 6.396 1.00 56.53 191 SER A C 1
ATOM 1522 O O . SER A 1 191 ? -28.129 -5.283 6.817 1.00 56.53 191 SER A O 1
ATOM 1524 N N . LEU A 1 192 ? -26.962 -6.318 5.200 1.00 53.16 192 LEU A N 1
ATOM 1525 C CA . LEU A 1 192 ? -28.087 -6.658 4.327 1.00 53.16 192 LEU A CA 1
ATOM 1526 C C . LEU A 1 192 ? -28.831 -7.922 4.790 1.00 53.16 192 LEU A C 1
ATOM 1528 O O . LEU A 1 192 ? -30.056 -7.934 4.788 1.00 53.16 192 LEU A O 1
ATOM 1532 N N . GLU A 1 193 ? -28.107 -8.960 5.213 1.00 55.25 193 GLU A N 1
ATOM 1533 C CA . GLU A 1 193 ? -28.689 -10.166 5.813 1.00 55.25 193 GLU A CA 1
ATOM 1534 C C . GLU A 1 193 ? -29.379 -9.848 7.139 1.00 55.25 193 GLU A C 1
ATOM 1536 O O . GLU A 1 193 ? -30.494 -10.308 7.336 1.00 55.25 193 GLU A O 1
ATOM 1541 N N . ARG A 1 194 ? -28.809 -8.970 7.981 1.00 58.84 194 ARG A N 1
ATOM 1542 C CA . ARG A 1 194 ? -29.499 -8.477 9.190 1.00 58.84 194 ARG A CA 1
ATOM 1543 C C . ARG A 1 194 ? -30.794 -7.738 8.868 1.00 58.84 194 ARG A C 1
ATOM 1545 O O . ARG A 1 194 ? -31.802 -7.992 9.510 1.00 58.84 194 ARG A O 1
ATOM 1552 N N . LYS A 1 195 ? -30.799 -6.859 7.857 1.00 58.38 195 LYS A N 1
ATOM 1553 C CA . LYS A 1 195 ? -32.033 -6.179 7.424 1.00 58.38 195 LYS A CA 1
ATOM 1554 C C . LYS A 1 195 ? -33.066 -7.161 6.872 1.00 58.38 195 LYS A C 1
ATOM 1556 O O . LYS A 1 195 ? -34.241 -7.018 7.178 1.00 58.38 195 LYS A O 1
ATOM 1561 N N . MET A 1 196 ? -32.638 -8.168 6.110 1.00 58.56 196 MET A N 1
ATOM 1562 C CA . MET A 1 196 ? -33.533 -9.212 5.601 1.00 58.56 196 MET A CA 1
ATOM 1563 C C . MET A 1 196 ? -34.042 -10.150 6.703 1.00 58.56 196 MET A C 1
ATOM 1565 O O . MET A 1 196 ? -35.182 -10.596 6.623 1.00 58.56 196 MET A O 1
ATOM 1569 N N . GLU A 1 197 ? -33.241 -10.455 7.726 1.00 63.41 197 GLU A N 1
ATOM 1570 C CA . GLU A 1 197 ? -33.672 -11.224 8.900 1.00 63.41 197 GLU A CA 1
ATOM 1571 C C . GLU A 1 197 ? -34.618 -10.413 9.790 1.00 63.41 197 GLU A C 1
ATOM 1573 O O . GLU A 1 197 ? -35.633 -10.947 10.221 1.00 63.41 197 GLU A O 1
ATOM 1578 N N . GLU A 1 198 ? -34.360 -9.120 10.004 1.00 65.12 198 GLU A N 1
ATOM 1579 C CA . GLU A 1 198 ? -35.266 -8.229 10.739 1.00 65.12 198 GLU A CA 1
ATOM 1580 C C . GLU A 1 198 ? -36.590 -8.005 9.995 1.00 65.12 198 GLU A C 1
ATOM 1582 O O . GLU A 1 198 ? -37.647 -7.977 10.624 1.00 65.12 198 GLU A O 1
ATOM 1587 N N . GLU A 1 199 ? -36.568 -7.864 8.666 1.00 63.09 199 GLU A N 1
ATOM 1588 C CA . GLU A 1 199 ? -37.789 -7.777 7.856 1.00 63.09 199 GLU A CA 1
ATOM 1589 C C . GLU A 1 199 ? -38.563 -9.097 7.844 1.00 63.09 199 GLU A C 1
ATOM 1591 O O . GLU A 1 199 ? -39.788 -9.072 7.942 1.00 63.09 199 GLU A O 1
ATOM 1596 N N . LYS A 1 200 ? -37.879 -10.247 7.789 1.00 67.00 200 LYS A N 1
ATOM 1597 C CA . LYS A 1 200 ? -38.528 -11.561 7.907 1.00 67.00 200 LYS A CA 1
ATOM 1598 C C . LYS A 1 200 ? -39.120 -11.794 9.292 1.00 67.00 200 LYS A C 1
ATOM 1600 O O . LYS A 1 200 ? -40.264 -12.219 9.370 1.00 67.00 200 LYS A O 1
ATOM 1605 N N . ALA A 1 201 ? -38.400 -11.460 10.361 1.00 69.06 201 ALA A N 1
ATOM 1606 C CA . ALA A 1 201 ? -38.902 -11.582 11.728 1.00 69.06 201 ALA A CA 1
ATOM 1607 C C . ALA A 1 201 ? -40.131 -10.687 11.957 1.00 69.06 201 ALA A C 1
ATOM 1609 O O . ALA A 1 201 ? -41.132 -11.135 12.510 1.00 69.06 201 ALA A O 1
ATOM 1610 N N . LYS A 1 202 ? -40.110 -9.448 11.444 1.00 63.78 202 LYS A N 1
ATOM 1611 C CA . LYS A 1 202 ? -41.282 -8.557 11.477 1.00 63.78 202 LYS A CA 1
ATOM 1612 C C . LYS A 1 202 ? -42.436 -9.070 10.613 1.00 63.78 202 LYS A C 1
ATOM 1614 O O . LYS A 1 202 ? -43.590 -8.906 10.990 1.00 63.78 202 LYS A O 1
ATOM 1619 N N . ALA A 1 203 ? -42.154 -9.681 9.463 1.00 65.19 203 ALA A N 1
ATOM 1620 C CA . ALA A 1 203 ? -43.185 -10.272 8.611 1.00 65.19 203 ALA A CA 1
ATOM 1621 C C . ALA A 1 203 ? -43.830 -11.515 9.251 1.00 65.19 203 ALA A C 1
ATOM 1623 O O . ALA A 1 203 ? -45.035 -11.712 9.106 1.00 65.19 203 ALA A O 1
ATOM 1624 N N . GLU A 1 204 ? -43.062 -12.321 9.986 1.00 59.00 204 GLU A N 1
ATOM 1625 C CA . GLU A 1 204 ? -43.568 -13.475 10.738 1.00 59.00 204 GLU A CA 1
ATOM 1626 C C . GLU A 1 204 ? -44.407 -13.053 11.958 1.00 59.00 204 GLU A C 1
ATOM 1628 O O . GLU A 1 204 ? -45.439 -13.669 12.215 1.00 59.00 204 GLU A O 1
ATOM 1633 N N . GLU A 1 205 ? -44.054 -11.961 12.650 1.00 54.31 205 GLU A N 1
ATOM 1634 C CA . GLU A 1 205 ? -44.891 -11.391 13.723 1.00 54.31 205 GLU A CA 1
ATOM 1635 C C . GLU A 1 205 ? -46.212 -10.795 13.206 1.00 54.31 205 GLU A C 1
ATOM 1637 O O . GLU A 1 205 ? -47.237 -10.888 13.879 1.00 54.31 205 GLU A O 1
ATOM 1642 N N . VAL A 1 206 ? -46.219 -10.196 12.009 1.00 57.56 206 VAL A N 1
ATOM 1643 C CA . VAL A 1 206 ? -47.421 -9.565 11.426 1.00 57.56 206 VAL A CA 1
ATOM 1644 C C . VAL A 1 206 ? -48.321 -10.576 10.699 1.00 57.56 206 VAL A C 1
ATOM 1646 O O . VAL A 1 206 ? -49.531 -10.375 10.628 1.00 57.56 206 VAL A O 1
ATOM 1649 N N . GLY A 1 207 ? -47.762 -11.670 10.172 1.00 46.72 207 GLY A N 1
ATOM 1650 C CA . GLY A 1 207 ? -48.507 -12.745 9.504 1.00 46.72 207 GLY A CA 1
ATOM 1651 C C . GLY A 1 207 ? -49.040 -13.844 10.432 1.00 46.72 207 GLY A C 1
ATOM 1652 O O . GLY A 1 207 ? -49.719 -14.751 9.957 1.00 46.72 207 GLY A O 1
ATOM 1653 N N . GLY A 1 208 ? -48.723 -13.787 11.729 1.00 44.06 208 GLY A N 1
ATOM 1654 C CA . GLY A 1 208 ? -49.127 -14.757 12.751 1.00 44.06 208 GLY A CA 1
ATOM 1655 C C . GLY A 1 208 ? -50.413 -14.403 13.509 1.00 44.06 208 GLY A C 1
ATOM 1656 O O . GLY A 1 208 ? -50.460 -14.622 14.721 1.00 44.06 208 GLY A O 1
ATOM 1657 N N . ILE A 1 209 ? -51.425 -13.848 12.828 1.00 40.84 209 ILE A N 1
ATOM 1658 C CA . ILE A 1 209 ? -52.799 -13.667 13.347 1.00 40.84 209 ILE A CA 1
ATOM 1659 C C . ILE A 1 209 ? -53.755 -14.565 12.565 1.00 40.84 209 ILE A C 1
ATOM 1661 O O . ILE A 1 209 ? -53.726 -14.498 11.316 1.00 40.84 209 ILE A O 1
#

Secondary structure (DSSP, 8-state):
-HHHHHHHHHHHHHHHHHHHHHHHHHHTT--THHHHHHHHHHHHHHHHHHHHHHHHHHH--PPP------HHHHHHHHHHHHHS-SS----EEEEEEEEEEE--BTBPPEEEEEEEEEETTT--EEEEEEESSSTTT-EEEEES--HHHHHHHHHHHSSSPPPP-EEEEEEEE-TTS-EEEEEEEEPPP-HHHHHHHHHHHHHHHHH--